Protein AF-A0A540KKM5-F1 (afdb_monomer_lite)

Foldseek 3Di:
DVCVVCVPPAQEKEAQKDKAAQQCDPPDDQHWVVSCVQPDHPGIQAIFHDDDDMDTHPNLVVVCVVCVVVQDDTSDNRSSSRVVSPPVPHHYHRDPVRHDDPDDPDDDDDDDDFDDPVVPVVDPLVRLLVVLVVCCVVCVQWAWEFEFEGPPAPAAGAPDRTDTHGQADFQLVVQVVRCVRSVPDPPFAKFKDQVNDGDDRRDTPNVSQVVGPDPSRHGYMYMHSDDPVPPPPDPDDD

Structure (mmCIF, N/CA/C/O backbone):
data_AF-A0A540KKM5-F1
#
_entry.id   AF-A0A540KKM5-F1
#
loop_
_atom_site.group_PDB
_atom_site.id
_atom_site.type_symbol
_atom_site.label_atom_id
_atom_site.label_alt_id
_atom_site.label_comp_id
_atom_site.label_asym_id
_atom_site.label_entity_id
_atom_site.label_seq_id
_atom_site.pdbx_PDB_ins_code
_atom_site.Cartn_x
_atom_site.Cartn_y
_atom_site.Cartn_z
_atom_site.occupancy
_atom_site.B_iso_or_equiv
_atom_site.auth_seq_id
_atom_site.auth_comp_id
_atom_site.auth_asym_id
_atom_site.auth_atom_id
_atom_site.pdbx_PDB_model_num
ATOM 1 N N . MET A 1 1 ? 28.733 -19.693 -1.932 1.00 53.91 1 MET A N 1
ATOM 2 C CA . MET A 1 1 ? 29.259 -18.460 -1.305 1.00 53.91 1 MET A CA 1
ATOM 3 C C . MET A 1 1 ? 29.120 -17.310 -2.312 1.00 53.91 1 MET A C 1
ATOM 5 O O . MET A 1 1 ? 29.572 -17.461 -3.438 1.00 53.91 1 MET A O 1
ATOM 9 N N . ILE A 1 2 ? 28.412 -16.225 -1.965 1.00 60.62 2 ILE A N 1
ATOM 10 C CA . ILE A 1 2 ? 28.001 -15.124 -2.881 1.00 60.62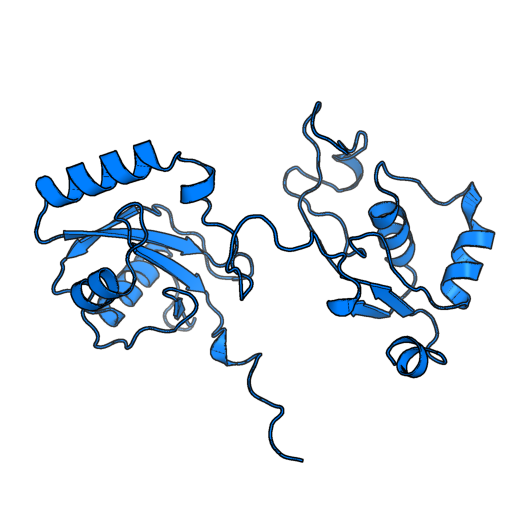 2 ILE A CA 1
ATOM 11 C C . ILE A 1 2 ? 29.195 -14.482 -3.577 1.00 60.62 2 ILE A C 1
ATOM 13 O O . ILE A 1 2 ? 29.212 -14.330 -4.796 1.00 60.62 2 ILE A O 1
ATOM 17 N N . LEU A 1 3 ? 30.229 -14.191 -2.788 1.00 60.44 3 LEU A N 1
ATOM 18 C CA . LEU A 1 3 ? 31.468 -13.595 -3.268 1.00 60.44 3 LEU A CA 1
ATOM 19 C C . LEU A 1 3 ? 32.134 -14.460 -4.344 1.00 60.44 3 LEU A C 1
ATOM 21 O O . LEU A 1 3 ? 32.721 -13.920 -5.269 1.00 60.44 3 LEU A O 1
ATOM 25 N N . SER A 1 4 ? 31.986 -15.788 -4.288 1.00 63.91 4 SER A N 1
ATOM 26 C CA . SER A 1 4 ? 32.534 -16.707 -5.293 1.00 63.91 4 SER A CA 1
ATOM 27 C C . SER A 1 4 ? 31.791 -16.649 -6.630 1.00 63.91 4 SER A C 1
ATOM 29 O O . SER A 1 4 ? 32.413 -16.870 -7.662 1.00 63.91 4 SER A O 1
ATOM 31 N N . ARG A 1 5 ? 30.485 -16.335 -6.631 1.00 71.56 5 ARG A N 1
ATOM 32 C CA . ARG A 1 5 ? 29.659 -16.264 -7.854 1.00 71.56 5 ARG A CA 1
ATOM 33 C C . ARG A 1 5 ? 29.869 -14.972 -8.641 1.00 71.56 5 ARG A C 1
ATOM 35 O O . ARG A 1 5 ? 29.793 -14.987 -9.862 1.00 71.56 5 ARG A O 1
ATOM 42 N N 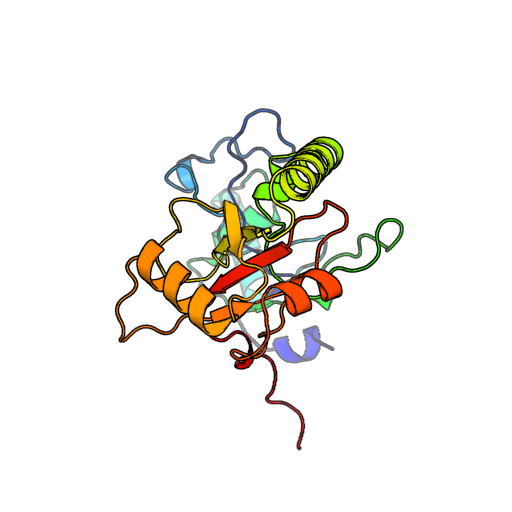. HIS A 1 6 ? 30.161 -13.872 -7.950 1.00 75.88 6 HIS A N 1
ATOM 43 C CA . HIS A 1 6 ? 30.333 -12.551 -8.567 1.00 75.88 6 HIS A CA 1
ATOM 44 C C . HIS A 1 6 ? 31.802 -12.104 -8.635 1.00 75.88 6 HIS A C 1
ATOM 46 O O . HIS A 1 6 ? 32.085 -11.001 -9.088 1.00 75.88 6 HIS A O 1
ATOM 52 N N . ARG A 1 7 ? 32.750 -12.962 -8.229 1.00 72.56 7 ARG A N 1
ATOM 53 C CA . ARG A 1 7 ? 34.184 -12.635 -8.124 1.00 72.56 7 ARG A CA 1
ATOM 54 C C . ARG A 1 7 ? 34.805 -12.113 -9.419 1.00 72.56 7 ARG A C 1
ATOM 56 O O . ARG A 1 7 ? 35.698 -11.276 -9.364 1.00 72.56 7 ARG A O 1
ATOM 63 N N . LEU A 1 8 ? 34.380 -12.666 -10.554 1.00 77.12 8 LEU A N 1
ATOM 64 C CA . LEU A 1 8 ? 34.933 -12.364 -11.879 1.00 77.12 8 LEU A CA 1
ATOM 65 C C . LEU A 1 8 ? 34.093 -11.353 -12.660 1.00 77.12 8 LEU A C 1
ATOM 67 O O . LEU A 1 8 ? 34.462 -10.990 -13.773 1.00 77.12 8 LEU A O 1
ATOM 71 N N . LYS A 1 9 ? 32.960 -10.914 -12.105 1.00 81.19 9 LYS A N 1
ATOM 72 C CA . LYS A 1 9 ? 32.108 -9.945 -12.776 1.00 81.19 9 LYS A CA 1
ATOM 73 C C . LYS A 1 9 ? 32.669 -8.532 -12.556 1.00 81.19 9 LYS A C 1
ATOM 75 O O . LYS A 1 9 ? 32.861 -8.137 -11.399 1.00 81.19 9 LYS A O 1
ATOM 80 N N . PRO A 1 10 ? 32.928 -7.766 -13.627 1.00 81.69 10 PRO A N 1
ATOM 81 C CA . PRO A 1 10 ? 33.273 -6.360 -13.494 1.00 81.69 10 PRO A CA 1
ATOM 82 C C . PRO A 1 10 ? 32.044 -5.573 -13.023 1.00 81.69 10 PRO A C 1
ATOM 84 O O . PRO A 1 10 ? 30.909 -5.965 -13.286 1.00 81.69 10 PRO A O 1
ATOM 87 N N . ARG A 1 11 ? 32.271 -4.455 -12.330 1.00 89.31 11 ARG A N 1
ATOM 88 C CA . ARG A 1 11 ? 31.233 -3.467 -11.972 1.00 89.31 11 ARG A CA 1
ATOM 89 C C . ARG A 1 11 ? 30.013 -4.029 -11.239 1.00 89.31 11 ARG A C 1
ATOM 91 O O . ARG A 1 11 ? 28.879 -3.674 -11.534 1.00 89.31 11 ARG A O 1
ATOM 98 N N . VAL A 1 12 ? 30.247 -4.868 -10.236 1.00 92.19 12 VAL A N 1
ATOM 99 C CA . VAL A 1 12 ? 29.180 -5.377 -9.363 1.00 92.19 12 VAL A CA 1
ATOM 100 C C . VAL A 1 12 ? 29.153 -4.623 -8.042 1.00 92.19 12 VAL A C 1
ATOM 102 O O . VAL A 1 12 ? 30.195 -4.450 -7.409 1.00 92.19 12 VAL A O 1
ATOM 105 N N . TYR A 1 13 ? 27.959 -4.239 -7.605 1.00 92.69 13 TYR A N 1
ATOM 106 C CA . TYR A 1 13 ? 27.662 -3.727 -6.273 1.00 92.69 13 TYR A CA 1
ATOM 107 C C . TYR A 1 13 ? 26.651 -4.663 -5.605 1.00 92.69 13 TYR A C 1
ATOM 109 O O . TYR A 1 13 ? 25.557 -4.870 -6.117 1.00 92.69 13 TYR A O 1
ATOM 117 N N . ILE A 1 14 ? 27.035 -5.271 -4.486 1.00 90.25 14 ILE A N 1
ATOM 118 C CA . ILE A 1 14 ? 26.285 -6.307 -3.770 1.00 90.25 14 ILE A CA 1
ATOM 119 C C . ILE A 1 14 ? 25.988 -5.810 -2.362 1.00 90.25 14 ILE A C 1
ATOM 121 O O . ILE A 1 14 ? 26.868 -5.300 -1.674 1.00 90.25 14 ILE A O 1
ATOM 125 N N . GLY A 1 15 ? 24.765 -5.998 -1.901 1.00 89.00 15 GLY A N 1
ATOM 126 C CA . GLY A 1 15 ? 24.317 -5.536 -0.595 1.00 89.00 15 GLY A CA 1
ATOM 127 C C . GLY A 1 15 ? 22.831 -5.800 -0.431 1.00 89.00 15 GLY A C 1
ATOM 128 O O . GLY A 1 15 ? 22.177 -6.267 -1.357 1.00 89.00 15 GLY A O 1
ATOM 129 N N . CYS A 1 16 ? 22.281 -5.481 0.733 1.00 87.19 16 CYS A N 1
ATOM 130 C CA . CYS A 1 16 ? 20.833 -5.455 0.919 1.00 87.19 16 CYS A CA 1
ATOM 131 C C . CYS A 1 16 ? 20.299 -4.201 0.208 1.00 87.19 16 CYS A C 1
ATOM 133 O O . CYS A 1 16 ? 20.422 -3.104 0.734 1.00 87.19 16 CYS A O 1
ATOM 135 N N . MET A 1 17 ? 19.813 -4.294 -1.026 1.00 87.62 17 MET A N 1
ATOM 136 C CA . MET A 1 17 ? 19.542 -3.100 -1.835 1.00 87.62 17 MET A CA 1
ATOM 137 C C . MET A 1 17 ? 18.202 -2.463 -1.453 1.00 87.62 17 MET A C 1
ATOM 139 O O . MET A 1 17 ? 17.163 -3.119 -1.488 1.00 87.62 17 MET A O 1
ATOM 143 N N . LYS A 1 18 ? 18.186 -1.155 -1.177 1.00 83.88 18 LYS A N 1
ATOM 144 C CA . LYS A 1 18 ? 16.965 -0.379 -0.906 1.00 83.88 18 LYS A CA 1
ATOM 145 C C . LYS A 1 18 ? 16.884 0.895 -1.747 1.00 83.88 18 LYS A C 1
ATOM 147 O O . LYS A 1 18 ? 17.873 1.393 -2.273 1.00 83.88 18 LYS A O 1
ATOM 152 N N . SER A 1 19 ? 15.675 1.441 -1.826 1.00 81.88 19 SER A N 1
ATOM 153 C CA . SER A 1 19 ? 15.387 2.819 -2.231 1.00 81.88 19 SER A CA 1
ATOM 154 C C . SER A 1 19 ? 14.232 3.309 -1.357 1.00 81.88 19 SER A C 1
ATOM 156 O O . SER A 1 19 ? 13.250 2.590 -1.159 1.00 81.88 19 SER A O 1
ATOM 158 N N . GLY A 1 20 ? 14.377 4.492 -0.766 1.00 79.38 20 GLY A N 1
ATOM 159 C CA . GLY A 1 20 ? 13.455 5.024 0.239 1.00 79.38 20 GLY A CA 1
ATOM 160 C C . GLY A 1 20 ? 13.390 6.549 0.195 1.00 79.38 20 GLY A C 1
ATOM 161 O O . GLY A 1 20 ? 14.200 7.154 -0.504 1.00 79.38 20 GLY A O 1
ATOM 162 N N . PRO A 1 21 ? 12.424 7.172 0.889 1.00 78.31 21 PRO A N 1
ATOM 163 C CA . PRO A 1 21 ? 12.220 8.618 0.835 1.00 78.31 21 PRO A CA 1
ATOM 164 C C . PRO A 1 21 ? 13.457 9.382 1.317 1.00 78.31 21 PRO A C 1
ATOM 166 O O . PRO A 1 21 ? 14.095 8.977 2.291 1.00 78.31 21 PRO A O 1
ATOM 169 N N . VAL A 1 22 ? 13.766 10.500 0.656 1.00 82.94 22 VAL A N 1
ATOM 170 C CA . VAL A 1 22 ? 14.835 11.406 1.095 1.00 82.94 22 VAL A CA 1
ATOM 171 C C . VAL A 1 22 ? 14.432 12.080 2.406 1.00 82.94 22 VAL A C 1
ATOM 173 O O . VAL A 1 22 ? 13.325 12.607 2.547 1.00 82.94 22 VAL A O 1
ATOM 176 N N . LEU A 1 23 ? 15.333 12.074 3.388 1.00 83.06 23 LEU A N 1
ATOM 177 C CA . LEU A 1 23 ? 15.076 12.603 4.727 1.00 83.06 23 LEU A CA 1
ATOM 178 C C . LEU A 1 23 ? 15.218 14.137 4.769 1.00 83.06 23 LEU A C 1
ATOM 180 O O . LEU A 1 23 ? 16.172 14.671 5.324 1.00 83.06 23 LEU A O 1
ATOM 184 N N . ALA A 1 24 ? 14.246 14.852 4.196 1.00 80.69 24 ALA A N 1
ATOM 185 C CA . ALA A 1 24 ? 14.266 16.316 4.047 1.00 80.69 24 ALA A CA 1
ATOM 186 C C . ALA A 1 24 ? 13.846 17.112 5.305 1.00 80.69 24 ALA A C 1
ATOM 188 O O . ALA A 1 24 ? 13.983 18.334 5.359 1.00 80.69 24 ALA A O 1
ATOM 189 N N . ARG A 1 25 ? 13.287 16.455 6.332 1.00 79.00 25 ARG A N 1
ATOM 190 C CA . ARG A 1 25 ? 12.770 17.138 7.531 1.00 79.00 25 ARG A CA 1
ATOM 191 C C . ARG A 1 25 ? 13.894 17.438 8.523 1.00 79.00 25 ARG A C 1
ATOM 193 O O . ARG A 1 25 ? 14.481 16.515 9.082 1.00 79.00 25 ARG A O 1
ATOM 200 N N . LYS A 1 26 ? 14.145 18.716 8.820 1.00 76.44 26 LYS A N 1
ATOM 201 C CA . LYS A 1 26 ? 15.103 19.115 9.869 1.00 76.44 26 LYS A CA 1
ATOM 202 C C . LYS A 1 26 ? 14.759 18.452 11.212 1.00 76.44 26 LYS A C 1
ATOM 204 O O . LYS A 1 26 ? 13.600 18.447 11.623 1.00 76.44 26 LYS A O 1
ATOM 209 N N . GLY A 1 27 ? 15.775 17.908 11.885 1.00 74.50 27 GLY A N 1
ATOM 210 C CA . GLY A 1 27 ? 15.654 17.275 13.205 1.00 74.50 27 GLY A CA 1
ATOM 211 C C . GLY A 1 27 ? 15.482 15.751 13.202 1.00 74.50 27 GLY A C 1
ATOM 212 O O . GLY A 1 27 ? 15.483 15.155 14.276 1.00 74.50 27 GLY A O 1
ATOM 213 N N . VAL A 1 28 ? 15.371 15.099 12.038 1.00 74.25 28 VAL A N 1
ATOM 214 C CA . VAL A 1 28 ? 15.406 13.626 11.961 1.00 74.25 28 VAL A CA 1
ATOM 215 C C . VAL A 1 28 ? 16.845 13.113 11.883 1.00 74.25 28 VAL A C 1
ATOM 217 O O . VAL A 1 28 ? 17.729 13.776 11.335 1.00 74.25 28 VAL A O 1
ATOM 220 N N . LYS A 1 29 ? 17.087 11.913 12.423 1.00 70.81 29 LYS A N 1
ATOM 221 C CA . LYS A 1 29 ? 18.381 11.228 12.295 1.00 70.81 29 LYS A CA 1
ATOM 222 C C . LYS A 1 29 ? 18.690 11.027 10.807 1.00 70.81 29 LYS A C 1
ATOM 224 O O . LYS A 1 29 ? 17.821 10.555 10.081 1.00 70.81 29 LYS A O 1
ATOM 229 N N . TYR A 1 30 ? 19.905 11.378 10.384 1.00 74.00 30 TYR A N 1
ATOM 230 C CA . TYR A 1 30 ? 20.340 11.333 8.980 1.00 74.00 30 TYR A CA 1
ATOM 231 C C . TYR A 1 30 ? 19.575 12.271 8.030 1.00 74.00 30 TYR A C 1
ATOM 233 O O . TYR A 1 30 ? 19.458 11.985 6.839 1.00 74.00 30 TYR A O 1
ATOM 241 N N . HIS A 1 31 ? 19.057 13.389 8.553 1.00 80.69 31 HIS A N 1
ATOM 242 C CA . HIS A 1 31 ? 18.550 14.492 7.737 1.00 80.69 31 HIS A CA 1
ATOM 243 C C . HIS A 1 31 ? 19.567 14.885 6.658 1.00 80.69 31 HIS A C 1
ATOM 245 O O . HIS A 1 31 ? 20.726 15.141 6.980 1.00 80.69 31 HIS A O 1
ATOM 251 N N . GLU A 1 32 ? 19.107 14.971 5.412 1.00 84.88 32 GLU A N 1
ATOM 252 C CA . GLU A 1 32 ? 19.921 15.307 4.247 1.00 84.88 32 GLU A CA 1
ATOM 253 C C . GLU A 1 32 ? 19.823 16.817 3.963 1.00 84.88 32 GLU A C 1
ATOM 255 O O . GLU A 1 32 ? 18.789 17.271 3.464 1.00 84.88 32 GLU A O 1
ATOM 260 N N . PRO A 1 33 ? 20.849 17.630 4.290 1.00 84.25 33 PRO A N 1
ATOM 261 C CA . PRO A 1 33 ? 20.793 19.080 4.106 1.00 84.25 33 PRO A CA 1
ATOM 262 C C . PRO A 1 33 ? 20.639 19.489 2.641 1.00 84.25 33 PRO A C 1
ATOM 264 O O . PRO A 1 33 ? 20.053 20.533 2.352 1.00 84.25 33 PRO A O 1
ATOM 267 N N . GLU A 1 34 ? 21.132 18.660 1.721 1.00 83.81 34 GLU A N 1
ATOM 268 C CA . GLU A 1 34 ? 21.082 18.910 0.285 1.00 83.81 34 GLU A CA 1
ATOM 269 C C . GLU A 1 34 ? 19.976 18.100 -0.405 1.00 83.81 34 GLU A C 1
ATOM 271 O O . GLU A 1 34 ? 20.082 17.761 -1.582 1.00 83.81 34 GLU A O 1
ATOM 276 N N . PHE A 1 35 ? 18.876 17.821 0.311 1.00 81.75 35 PHE A N 1
ATOM 277 C CA . PHE A 1 35 ? 17.743 17.035 -0.199 1.00 81.75 35 PHE A CA 1
ATOM 278 C C . PHE A 1 35 ? 17.191 17.555 -1.538 1.00 81.75 35 PHE A C 1
ATOM 280 O O . PHE A 1 35 ? 16.690 16.775 -2.344 1.00 81.75 35 PHE A O 1
ATOM 287 N N . TRP A 1 36 ? 17.314 18.860 -1.793 1.00 79.81 36 TRP A N 1
ATOM 288 C CA . TRP A 1 36 ? 16.890 19.520 -3.028 1.00 79.81 36 TRP A CA 1
ATOM 289 C C . TRP A 1 36 ? 17.634 19.014 -4.277 1.00 79.81 36 TRP A C 1
ATOM 291 O O . TRP A 1 36 ? 17.084 19.073 -5.374 1.00 79.81 36 TRP A O 1
ATOM 301 N N . LYS A 1 37 ? 18.849 18.459 -4.138 1.00 80.75 37 LYS A N 1
ATOM 302 C CA . LYS A 1 37 ? 19.603 17.850 -5.252 1.00 80.75 37 LYS A CA 1
ATOM 303 C C . LYS A 1 37 ? 18.965 16.565 -5.770 1.00 80.75 37 LYS A C 1
ATOM 305 O O . LYS A 1 37 ? 19.210 16.171 -6.906 1.00 80.75 37 LYS A O 1
ATOM 310 N N . PHE A 1 38 ? 18.139 15.922 -4.950 1.00 77.44 38 PHE A N 1
ATOM 311 C CA . PHE A 1 38 ? 17.389 14.731 -5.335 1.00 77.44 38 PHE A CA 1
ATOM 312 C C . PHE A 1 38 ? 16.079 15.079 -6.059 1.00 77.44 38 PHE A C 1
ATOM 314 O O . PHE A 1 38 ? 15.356 14.168 -6.453 1.00 77.44 38 PHE A O 1
ATOM 321 N N . GLY A 1 39 ? 15.768 16.368 -6.250 1.00 72.56 39 GLY A N 1
ATOM 322 C CA . GLY A 1 39 ? 14.593 16.877 -6.959 1.00 72.56 39 GLY A CA 1
ATOM 323 C C . GLY A 1 39 ? 13.466 17.346 -6.031 1.00 72.56 39 GLY A C 1
ATOM 324 O O . GLY A 1 39 ? 13.712 17.845 -4.934 1.00 72.56 39 GLY A O 1
ATOM 325 N N . GLU A 1 40 ? 12.223 17.230 -6.498 1.00 62.47 40 GLU A N 1
ATOM 326 C CA . GLU A 1 40 ? 11.031 17.707 -5.789 1.00 62.47 40 GLU A CA 1
ATOM 327 C C . GLU A 1 40 ? 10.677 16.876 -4.537 1.00 62.47 40 GLU A C 1
ATOM 329 O O . GLU A 1 40 ? 11.146 15.754 -4.314 1.00 62.47 40 GLU A O 1
ATOM 334 N N . ILE A 1 41 ? 9.822 17.448 -3.684 1.00 58.69 41 ILE A N 1
ATOM 335 C CA . ILE A 1 41 ? 9.361 16.827 -2.437 1.00 58.69 41 ILE A CA 1
ATOM 336 C C . ILE A 1 41 ? 8.610 15.524 -2.754 1.00 58.69 41 ILE A C 1
ATOM 338 O O . ILE A 1 41 ? 7.632 15.528 -3.493 1.00 58.69 41 ILE A O 1
ATOM 342 N N . GLY A 1 42 ? 9.045 14.415 -2.147 1.00 63.12 42 GLY A N 1
ATOM 343 C CA . GLY A 1 42 ? 8.497 13.071 -2.391 1.00 63.12 42 GLY A CA 1
ATOM 344 C C . GLY A 1 42 ? 9.461 12.129 -3.118 1.00 63.12 42 GLY A C 1
ATOM 345 O O . GLY A 1 42 ? 9.190 10.929 -3.211 1.00 63.12 42 GLY A O 1
ATOM 346 N N . ASN A 1 43 ? 10.609 12.641 -3.565 1.00 70.81 43 ASN A N 1
ATOM 347 C CA . ASN A 1 43 ? 11.634 11.828 -4.201 1.00 70.81 43 ASN A CA 1
ATOM 348 C C . ASN A 1 43 ? 12.302 10.835 -3.243 1.00 70.81 43 ASN A C 1
ATOM 350 O O . ASN A 1 43 ? 12.322 10.981 -2.014 1.00 70.81 43 ASN A O 1
ATOM 354 N N . LYS A 1 44 ? 12.832 9.773 -3.849 1.00 79.38 44 LYS A N 1
ATOM 355 C CA . LYS A 1 44 ? 13.501 8.670 -3.166 1.00 79.38 44 LYS A CA 1
ATOM 356 C C . LYS A 1 44 ? 14.992 8.712 -3.464 1.00 79.38 44 LYS A C 1
ATOM 358 O O . LYS A 1 44 ? 15.394 9.093 -4.559 1.00 79.38 44 LYS A O 1
ATOM 363 N N . TYR A 1 45 ? 15.799 8.262 -2.511 1.00 81.25 45 TYR A N 1
ATOM 364 C CA . TYR A 1 45 ? 17.198 7.954 -2.763 1.00 81.25 45 TYR A CA 1
ATOM 365 C C . TYR A 1 45 ? 17.315 6.974 -3.933 1.00 81.25 45 TYR A C 1
ATOM 367 O O . TYR A 1 45 ? 16.535 6.017 -4.039 1.00 81.25 45 TYR A O 1
ATOM 375 N N . PHE A 1 46 ? 18.334 7.177 -4.764 1.00 84.62 46 PHE A N 1
ATOM 376 C CA . PHE A 1 46 ? 18.768 6.175 -5.729 1.00 84.62 46 PHE A CA 1
ATOM 377 C C . PHE A 1 46 ? 19.080 4.858 -5.023 1.00 84.62 46 PHE A C 1
ATOM 379 O O . PHE A 1 46 ? 19.332 4.829 -3.817 1.00 84.62 46 PHE A O 1
ATOM 386 N N . ARG A 1 47 ? 19.018 3.751 -5.758 1.00 83.88 47 ARG A N 1
ATOM 387 C CA . ARG A 1 47 ? 19.192 2.426 -5.168 1.00 83.88 47 ARG A CA 1
ATOM 388 C C . ARG A 1 47 ? 20.604 2.285 -4.577 1.00 83.88 47 ARG A C 1
ATOM 390 O O . ARG A 1 47 ? 21.589 2.591 -5.241 1.00 83.88 47 ARG A O 1
ATOM 397 N N . HIS A 1 48 ? 20.673 1.868 -3.316 1.00 88.56 48 HIS A N 1
ATOM 398 C CA . HIS A 1 48 ? 21.909 1.721 -2.543 1.00 88.56 48 HIS A CA 1
ATOM 399 C C . HIS A 1 48 ? 21.798 0.557 -1.552 1.00 88.56 48 HIS A C 1
ATOM 401 O O . HIS A 1 48 ? 20.693 0.128 -1.212 1.00 88.56 48 HIS A O 1
ATOM 407 N N . ALA A 1 49 ? 22.930 0.037 -1.082 1.00 88.81 49 ALA A N 1
ATOM 408 C CA . ALA A 1 49 ? 22.958 -1.022 -0.078 1.00 88.81 49 ALA A CA 1
ATOM 409 C C . ALA A 1 49 ? 22.579 -0.481 1.310 1.00 88.81 49 ALA A C 1
ATOM 411 O O . ALA A 1 49 ? 23.009 0.589 1.698 1.00 88.81 49 ALA A O 1
ATOM 412 N N . THR A 1 50 ? 21.800 -1.228 2.085 1.00 79.31 50 THR A N 1
ATOM 413 C CA . THR A 1 50 ? 21.434 -0.905 3.463 1.00 79.31 50 THR A CA 1
ATOM 414 C C . THR A 1 50 ? 22.098 -1.853 4.443 1.00 79.31 50 THR A C 1
ATOM 416 O O . THR A 1 50 ? 22.135 -3.060 4.226 1.00 79.31 50 THR A O 1
ATOM 419 N N . GLY A 1 51 ? 22.555 -1.321 5.571 1.00 70.12 51 GLY A N 1
ATOM 420 C CA . GLY A 1 51 ? 23.188 -2.104 6.630 1.00 70.12 51 GLY A CA 1
ATOM 421 C C . GLY A 1 51 ? 24.687 -1.849 6.723 1.00 70.12 51 GLY A C 1
ATOM 422 O O . GLY A 1 51 ? 25.198 -0.895 6.151 1.00 70.12 51 GLY A O 1
ATOM 423 N N . GLN A 1 52 ? 25.379 -2.686 7.495 1.00 70.62 52 GLN A N 1
ATOM 424 C CA . GLN A 1 52 ? 26.809 -2.512 7.777 1.00 70.62 52 GLN A CA 1
ATOM 425 C C . GLN A 1 52 ? 27.714 -3.176 6.734 1.00 70.62 52 GLN A C 1
ATOM 427 O O . GLN A 1 52 ? 28.928 -3.007 6.798 1.00 70.62 52 GLN A O 1
ATOM 432 N N . LEU A 1 53 ? 27.153 -3.964 5.810 1.00 82.38 53 LEU A N 1
ATOM 433 C CA . LEU A 1 53 ? 27.938 -4.776 4.891 1.00 82.38 53 LEU A CA 1
ATOM 434 C C . LEU A 1 53 ? 27.427 -4.658 3.456 1.00 82.38 53 LEU A C 1
ATOM 436 O O . LEU A 1 53 ? 26.285 -4.990 3.140 1.00 82.38 53 LEU A O 1
ATOM 440 N N . TYR A 1 54 ? 28.326 -4.246 2.575 1.00 89.75 54 TYR A N 1
ATOM 441 C CA . TYR A 1 54 ? 28.183 -4.333 1.132 1.00 89.75 54 TYR A CA 1
ATOM 442 C C . TYR A 1 54 ? 29.512 -4.810 0.540 1.00 89.75 54 TYR A C 1
ATOM 444 O O . TYR A 1 54 ? 30.565 -4.731 1.174 1.00 89.75 54 TYR A O 1
ATOM 452 N N . ALA A 1 55 ? 29.470 -5.326 -0.680 1.00 89.94 55 ALA A N 1
ATOM 453 C CA . ALA A 1 55 ? 30.648 -5.680 -1.450 1.00 89.94 55 ALA A CA 1
ATOM 454 C C . ALA A 1 55 ? 30.597 -4.967 -2.796 1.00 89.94 55 ALA A C 1
ATOM 456 O O . ALA A 1 55 ? 29.551 -4.880 -3.432 1.00 89.94 55 ALA A O 1
ATOM 457 N N . ILE A 1 56 ? 31.740 -4.473 -3.245 1.00 92.06 56 ILE A N 1
ATOM 458 C CA . ILE A 1 56 ? 31.897 -3.872 -4.565 1.00 92.06 56 ILE A CA 1
ATOM 459 C C . ILE A 1 56 ? 33.014 -4.594 -5.304 1.00 92.06 56 ILE A C 1
ATOM 461 O O . ILE A 1 56 ? 33.985 -5.057 -4.703 1.00 92.06 56 ILE A O 1
ATOM 465 N N . SER A 1 57 ? 32.868 -4.718 -6.617 1.00 92.69 57 SER A N 1
ATOM 466 C CA . SER A 1 57 ? 33.923 -5.246 -7.479 1.00 92.69 57 SER A CA 1
ATOM 467 C C . SER A 1 57 ? 35.177 -4.368 -7.417 1.00 92.69 57 SER A C 1
ATOM 469 O O . SER A 1 57 ? 35.106 -3.169 -7.131 1.00 92.69 57 SER A O 1
ATOM 471 N N . LYS A 1 58 ? 36.331 -4.969 -7.725 1.00 90.69 58 LYS A N 1
ATOM 472 C CA . LYS A 1 58 ? 37.631 -4.285 -7.717 1.00 90.69 58 LYS A CA 1
ATOM 473 C C . LYS A 1 58 ? 37.607 -3.000 -8.549 1.00 90.69 58 LYS A C 1
ATOM 475 O O . LYS A 1 58 ? 38.080 -1.977 -8.075 1.00 90.69 58 LYS A O 1
ATOM 480 N N . ASP A 1 59 ? 37.002 -3.041 -9.732 1.00 90.94 59 ASP A N 1
ATOM 481 C CA . ASP A 1 59 ? 36.951 -1.897 -10.645 1.00 90.94 59 ASP A CA 1
ATOM 482 C C . ASP A 1 59 ? 36.200 -0.704 -10.041 1.00 90.94 59 ASP A C 1
ATOM 484 O O . ASP A 1 59 ? 36.628 0.438 -10.195 1.00 90.94 59 ASP A O 1
ATOM 488 N N . LEU A 1 60 ? 35.118 -0.957 -9.294 1.00 93.56 60 LEU A N 1
ATOM 489 C CA . LEU A 1 60 ? 34.379 0.099 -8.593 1.00 93.56 60 LEU A CA 1
ATOM 490 C C . LEU A 1 60 ? 35.161 0.645 -7.403 1.00 93.56 60 LEU A C 1
ATOM 492 O O . LEU A 1 60 ? 35.180 1.855 -7.195 1.00 93.56 60 LEU A O 1
ATOM 496 N N . ALA A 1 61 ? 35.842 -0.221 -6.651 1.00 92.94 61 ALA A N 1
ATOM 497 C CA . ALA A 1 61 ? 36.712 0.219 -5.564 1.00 92.94 61 ALA A CA 1
ATOM 498 C C . ALA A 1 61 ? 37.859 1.100 -6.091 1.00 92.94 61 ALA A C 1
ATOM 500 O O . ALA A 1 61 ? 38.155 2.149 -5.521 1.00 92.94 61 ALA A O 1
ATOM 501 N N . THR A 1 62 ? 38.462 0.718 -7.219 1.00 93.06 62 THR A N 1
ATOM 502 C CA . THR A 1 62 ? 39.480 1.516 -7.909 1.00 93.06 62 THR A CA 1
ATOM 503 C C . THR A 1 62 ? 38.907 2.839 -8.411 1.00 93.06 62 THR A C 1
ATOM 505 O O . THR A 1 62 ? 39.524 3.877 -8.187 1.00 93.06 62 THR A O 1
ATOM 508 N N . TYR A 1 63 ? 37.715 2.837 -9.015 1.00 93.62 63 TYR A N 1
ATOM 509 C CA . TYR A 1 63 ? 37.039 4.064 -9.440 1.00 93.62 63 TYR A CA 1
ATOM 510 C C . TYR A 1 63 ? 36.839 5.039 -8.274 1.00 93.62 63 TYR A C 1
ATOM 512 O O . TYR A 1 63 ? 37.193 6.211 -8.397 1.00 93.62 63 TYR A O 1
ATOM 520 N N . ILE A 1 64 ? 36.333 4.560 -7.133 1.00 92.94 64 ILE A N 1
ATOM 521 C CA . ILE A 1 64 ? 36.140 5.391 -5.938 1.00 92.94 64 ILE A CA 1
ATOM 522 C C . ILE A 1 64 ? 37.475 5.955 -5.457 1.00 92.94 64 ILE A C 1
ATOM 524 O O . ILE A 1 64 ? 37.582 7.154 -5.223 1.00 92.94 64 ILE A O 1
ATOM 528 N N . SER A 1 65 ? 38.504 5.111 -5.352 1.00 93.88 65 SER A N 1
ATOM 529 C CA . SER A 1 65 ? 39.827 5.525 -4.876 1.00 93.88 65 SER A CA 1
ATOM 530 C C . SER A 1 65 ? 40.474 6.593 -5.762 1.00 93.88 65 SER A C 1
ATOM 532 O O . SER A 1 65 ? 41.146 7.477 -5.235 1.00 93.88 65 SER A O 1
ATOM 534 N N . ILE A 1 66 ? 40.300 6.504 -7.085 1.00 94.56 66 ILE A N 1
ATOM 535 C CA . ILE A 1 66 ? 40.862 7.462 -8.048 1.00 94.56 66 ILE A CA 1
ATOM 536 C C . ILE A 1 66 ? 40.107 8.793 -8.000 1.00 94.56 66 ILE A C 1
ATOM 538 O O . ILE A 1 66 ? 40.723 9.847 -8.103 1.00 94.56 66 ILE A O 1
ATOM 542 N N . ASN A 1 67 ? 38.782 8.754 -7.847 1.00 93.19 67 ASN A N 1
ATOM 543 C CA . ASN A 1 67 ? 37.928 9.934 -8.000 1.00 93.19 67 ASN A CA 1
ATOM 544 C C . ASN A 1 67 ? 37.486 10.551 -6.663 1.00 93.19 67 ASN A C 1
ATOM 546 O O . ASN A 1 67 ? 36.683 11.480 -6.662 1.00 93.19 67 ASN A O 1
ATOM 550 N N . GLN A 1 68 ? 37.991 10.069 -5.524 1.00 91.12 68 GLN A N 1
ATOM 551 C CA . GLN A 1 68 ? 37.496 10.432 -4.188 1.00 91.12 68 GLN A CA 1
ATOM 552 C C . GLN A 1 68 ? 37.392 11.945 -3.919 1.00 91.12 68 GLN A C 1
ATOM 554 O O . GLN A 1 68 ? 36.515 12.358 -3.163 1.00 91.12 68 GLN A O 1
ATOM 559 N N . ASP A 1 69 ? 38.246 12.759 -4.547 1.00 91.38 69 ASP A N 1
ATOM 560 C CA . ASP A 1 69 ? 38.296 14.213 -4.349 1.00 91.38 69 ASP A CA 1
ATOM 561 C C . ASP A 1 69 ? 37.177 14.969 -5.084 1.00 91.38 69 ASP A C 1
ATOM 563 O O . ASP A 1 69 ? 36.772 16.047 -4.654 1.00 91.38 69 ASP A O 1
ATOM 567 N N . VAL A 1 70 ? 36.653 14.408 -6.180 1.00 89.81 70 VAL A N 1
ATOM 568 C CA . VAL A 1 70 ? 35.555 15.002 -6.971 1.00 89.81 70 VAL A CA 1
ATOM 569 C C . VAL A 1 70 ? 34.199 14.369 -6.663 1.00 89.81 70 VAL A C 1
ATOM 571 O O . VAL A 1 70 ? 33.153 14.872 -7.075 1.00 89.81 70 VAL A O 1
ATOM 574 N N . LEU A 1 71 ? 34.209 13.248 -5.946 1.00 88.12 71 LEU A N 1
ATOM 575 C CA . LEU A 1 71 ? 33.022 12.486 -5.613 1.00 88.12 71 LEU A CA 1
ATOM 576 C C . LEU A 1 71 ? 32.266 13.130 -4.441 1.00 88.12 71 LEU A C 1
ATOM 578 O O . LEU A 1 71 ? 32.763 13.269 -3.323 1.00 88.12 71 LEU A O 1
ATOM 582 N N . HIS A 1 72 ? 31.023 13.522 -4.709 1.00 85.56 72 HIS A N 1
ATOM 583 C CA . HIS A 1 72 ? 30.181 14.212 -3.738 1.00 85.56 72 HIS A CA 1
ATOM 584 C C . HIS A 1 72 ? 29.744 13.296 -2.585 1.00 85.56 72 HIS A C 1
ATOM 586 O O . HIS A 1 72 ? 29.296 12.178 -2.823 1.00 85.56 72 HIS A O 1
ATOM 592 N N . LYS A 1 73 ? 29.823 13.778 -1.342 1.00 87.25 73 LYS A N 1
ATOM 593 C CA . LYS A 1 73 ? 29.464 13.015 -0.139 1.00 87.25 73 LYS A CA 1
ATOM 594 C C . LYS A 1 73 ? 28.135 13.513 0.422 1.00 87.25 73 LYS A C 1
ATOM 596 O O . LYS A 1 73 ? 28.019 14.686 0.762 1.00 87.25 73 LYS A O 1
ATOM 601 N N . TYR A 1 74 ? 27.173 12.609 0.543 1.00 84.44 74 TYR A N 1
ATOM 602 C CA . TYR A 1 74 ? 25.891 12.834 1.208 1.00 84.44 74 TYR A CA 1
ATOM 603 C C . TYR A 1 74 ? 25.979 12.533 2.706 1.00 84.44 74 TYR A C 1
ATOM 605 O O . TYR A 1 74 ? 26.965 11.966 3.185 1.00 84.44 74 TYR A O 1
ATOM 613 N N . ALA A 1 75 ? 24.922 12.865 3.453 1.00 82.25 75 ALA A N 1
ATOM 614 C CA . ALA A 1 75 ? 24.857 12.606 4.893 1.00 82.25 75 ALA A CA 1
ATOM 615 C C . ALA A 1 75 ? 24.947 11.107 5.237 1.00 82.25 75 ALA A C 1
ATOM 617 O O . ALA A 1 75 ? 25.347 10.750 6.345 1.00 82.25 75 ALA A O 1
ATOM 618 N N . ASN A 1 76 ? 24.582 10.238 4.288 1.00 83.06 76 ASN A N 1
ATOM 619 C CA . ASN A 1 76 ? 24.697 8.792 4.415 1.00 83.06 76 ASN A CA 1
ATOM 620 C C . ASN A 1 76 ? 25.736 8.242 3.418 1.00 83.06 76 ASN A C 1
ATOM 622 O O . ASN A 1 76 ? 25.744 8.593 2.232 1.00 83.06 76 ASN A O 1
ATOM 626 N N . GLU A 1 77 ? 26.630 7.383 3.907 1.00 86.62 77 GLU A N 1
ATOM 627 C CA . GLU A 1 77 ? 27.732 6.806 3.125 1.00 86.62 77 GLU A CA 1
ATOM 628 C C . GLU A 1 77 ? 27.230 5.824 2.058 1.00 86.62 77 GLU A C 1
ATOM 630 O O . GLU A 1 77 ? 27.649 5.907 0.902 1.00 86.62 77 GLU A O 1
ATOM 635 N N . ASP A 1 78 ? 26.248 4.994 2.402 1.00 85.69 78 ASP A N 1
ATOM 636 C CA . ASP A 1 78 ? 25.555 4.105 1.471 1.00 85.69 78 ASP A CA 1
ATOM 637 C C . ASP A 1 78 ? 24.898 4.870 0.309 1.00 85.69 78 ASP A C 1
ATOM 639 O O . ASP A 1 78 ? 25.036 4.490 -0.856 1.00 85.69 78 ASP A O 1
ATOM 643 N N . VAL A 1 79 ? 24.243 5.993 0.607 1.00 86.69 79 VAL A N 1
ATOM 644 C CA . VAL A 1 79 ? 23.655 6.890 -0.399 1.00 86.69 79 VAL A CA 1
ATOM 645 C C . VAL A 1 79 ? 24.732 7.510 -1.292 1.00 86.69 79 VAL A C 1
ATOM 647 O O . VAL A 1 79 ? 24.521 7.634 -2.501 1.00 86.69 79 VAL A O 1
ATOM 650 N N . SER A 1 80 ? 25.885 7.877 -0.726 1.00 88.75 80 SER A N 1
ATOM 651 C CA . SER A 1 80 ? 27.029 8.409 -1.484 1.00 88.75 80 SER A CA 1
ATOM 652 C C . SER A 1 80 ? 27.543 7.389 -2.493 1.00 88.75 80 SER A C 1
ATOM 654 O O . SER A 1 80 ? 27.593 7.678 -3.687 1.00 88.75 80 SER A O 1
ATOM 656 N N . LEU A 1 81 ? 27.803 6.166 -2.036 1.00 90.06 81 LEU A N 1
ATOM 657 C CA . LEU A 1 81 ? 28.231 5.054 -2.884 1.00 90.06 81 LEU A CA 1
ATOM 658 C C . LEU A 1 81 ? 27.233 4.734 -3.993 1.00 90.06 81 LEU A C 1
ATOM 660 O O . LEU A 1 81 ? 27.611 4.678 -5.162 1.00 90.06 81 LEU A O 1
ATOM 664 N N . GLY A 1 82 ? 25.954 4.566 -3.644 1.00 88.62 82 GLY A N 1
ATOM 665 C CA . GLY A 1 82 ? 24.909 4.288 -4.627 1.00 88.62 82 GLY A CA 1
ATOM 666 C C . GLY A 1 82 ? 24.802 5.389 -5.681 1.00 88.62 82 GLY A C 1
ATOM 667 O O . GLY A 1 82 ? 24.660 5.094 -6.865 1.00 88.62 82 GLY A O 1
ATOM 668 N N . SER A 1 83 ? 24.951 6.652 -5.272 1.00 88.88 83 SER A N 1
ATOM 669 C CA . SER A 1 83 ? 24.898 7.796 -6.186 1.00 88.88 83 SER A CA 1
ATOM 670 C C . SER A 1 83 ? 26.073 7.830 -7.161 1.00 88.88 83 SER A C 1
ATOM 672 O O . SER A 1 83 ? 25.882 8.118 -8.342 1.00 88.88 83 SER A O 1
ATOM 674 N N . TRP A 1 84 ? 27.281 7.490 -6.707 1.00 91.06 84 TRP A N 1
ATOM 675 C CA . TRP A 1 84 ? 28.469 7.431 -7.569 1.00 91.06 84 TRP A CA 1
ATOM 676 C C . TRP A 1 84 ? 28.369 6.350 -8.645 1.00 91.06 84 TRP A C 1
ATOM 678 O O . TRP A 1 84 ? 28.972 6.475 -9.707 1.00 91.06 84 TRP A O 1
ATOM 688 N N . PHE A 1 85 ? 27.582 5.304 -8.400 1.00 91.94 85 PHE A N 1
ATOM 689 C CA . PHE A 1 85 ? 27.438 4.173 -9.310 1.00 91.94 85 PHE A CA 1
ATOM 690 C C . PHE A 1 85 ? 26.367 4.354 -10.393 1.00 91.94 85 PHE A C 1
ATOM 692 O O . PHE A 1 85 ? 26.361 3.583 -11.352 1.00 91.94 85 PHE A O 1
ATOM 699 N N . ILE A 1 86 ? 25.508 5.378 -10.304 1.00 86.56 86 ILE A N 1
ATOM 700 C CA . ILE A 1 86 ? 24.405 5.616 -11.259 1.00 86.56 86 ILE A CA 1
ATOM 701 C C . ILE A 1 86 ? 24.913 5.724 -12.702 1.00 86.56 86 ILE A C 1
ATOM 703 O O . ILE A 1 86 ? 24.304 5.175 -13.614 1.00 86.56 86 ILE A O 1
ATOM 707 N N . GLY A 1 87 ? 26.032 6.422 -12.909 1.00 84.81 87 GLY A N 1
ATOM 708 C CA . GLY A 1 87 ? 26.592 6.679 -14.239 1.00 84.81 87 GLY A CA 1
ATOM 709 C C . GLY A 1 87 ? 27.589 5.631 -14.738 1.00 84.81 87 GLY A C 1
ATOM 710 O O . GLY A 1 87 ? 28.207 5.848 -15.775 1.00 84.81 87 GLY A O 1
ATOM 711 N N . LEU A 1 88 ? 27.803 4.534 -14.002 1.00 87.50 88 LEU A N 1
ATOM 712 C CA . LEU A 1 88 ? 28.905 3.595 -14.263 1.00 87.50 88 LEU A CA 1
ATOM 713 C C . LEU A 1 88 ? 28.459 2.233 -14.803 1.00 87.50 88 LEU A C 1
ATOM 715 O O . LEU A 1 88 ? 29.308 1.357 -14.968 1.00 87.50 88 LEU A O 1
ATOM 719 N N . ASP A 1 89 ? 27.168 2.062 -15.101 1.00 87.94 89 ASP A N 1
ATOM 720 C CA . ASP A 1 89 ? 26.592 0.793 -15.572 1.00 87.94 89 ASP A CA 1
ATOM 721 C C . ASP A 1 89 ? 26.919 -0.371 -14.612 1.00 87.94 89 ASP A C 1
ATOM 723 O O . ASP A 1 89 ? 27.602 -1.338 -14.946 1.00 87.94 89 ASP A O 1
ATOM 727 N N . VAL A 1 90 ? 26.524 -0.195 -13.346 1.00 91.31 90 VAL A N 1
ATOM 728 C CA . VAL A 1 90 ? 26.818 -1.126 -12.246 1.00 91.31 90 VAL A CA 1
ATOM 729 C C . VAL A 1 90 ? 25.707 -2.157 -12.088 1.00 91.31 90 VAL A C 1
ATOM 731 O O . VAL A 1 90 ? 24.544 -1.802 -11.884 1.00 91.31 90 VAL A O 1
ATOM 734 N N . GLU A 1 91 ? 26.072 -3.441 -12.067 1.00 89.94 91 GLU A N 1
ATOM 735 C CA . GLU A 1 91 ? 25.159 -4.530 -11.711 1.00 89.94 91 GLU A CA 1
ATOM 736 C C . GLU A 1 91 ? 24.879 -4.483 -10.203 1.00 89.94 91 GLU A C 1
ATOM 738 O O . GLU A 1 91 ? 25.750 -4.768 -9.376 1.00 89.94 91 GLU A O 1
ATOM 743 N N . GLN A 1 92 ? 23.647 -4.126 -9.840 1.00 89.00 92 GLN A N 1
ATOM 744 C CA . GLN A 1 92 ? 23.206 -4.056 -8.449 1.00 89.00 92 GLN A CA 1
ATOM 745 C C . GLN A 1 92 ? 22.553 -5.368 -8.009 1.00 89.00 92 GLN A C 1
ATOM 747 O O . GLN A 1 92 ? 21.398 -5.650 -8.347 1.00 89.00 92 GLN A O 1
ATOM 752 N N . VAL A 1 93 ? 23.278 -6.143 -7.208 1.00 88.69 93 VAL A N 1
ATOM 753 C CA . VAL A 1 93 ? 22.845 -7.434 -6.668 1.00 88.69 93 VAL A CA 1
ATOM 754 C C . VAL A 1 93 ? 22.243 -7.225 -5.282 1.00 88.69 93 VAL A C 1
ATOM 756 O O . VAL A 1 93 ? 22.941 -6.854 -4.339 1.00 88.69 93 VAL A O 1
ATOM 759 N N . ASP A 1 94 ? 20.940 -7.479 -5.167 1.00 87.06 94 ASP A N 1
ATOM 760 C CA . ASP A 1 94 ? 20.241 -7.489 -3.881 1.00 87.06 94 ASP A CA 1
ATOM 761 C C . ASP A 1 94 ? 20.431 -8.838 -3.189 1.00 87.06 94 ASP A C 1
ATOM 763 O O . ASP A 1 94 ? 19.875 -9.849 -3.620 1.00 87.06 94 ASP A O 1
ATOM 767 N N . ASP A 1 95 ? 21.225 -8.857 -2.121 1.00 82.88 95 ASP A N 1
ATOM 768 C CA . ASP A 1 95 ? 21.416 -10.037 -1.290 1.00 82.88 95 ASP A CA 1
ATOM 769 C C . ASP A 1 95 ? 20.905 -9.793 0.126 1.00 82.88 95 ASP A C 1
ATOM 771 O O . ASP A 1 95 ? 21.559 -9.166 0.965 1.00 82.88 95 ASP A O 1
ATOM 775 N N . ARG A 1 96 ? 19.732 -10.361 0.413 1.00 79.50 96 ARG A N 1
ATOM 776 C CA . ARG A 1 96 ? 19.071 -10.212 1.712 1.00 79.50 96 ARG A CA 1
ATOM 777 C C . ARG A 1 96 ? 19.850 -10.815 2.881 1.00 79.50 96 ARG A C 1
ATOM 779 O O . ARG A 1 96 ? 19.589 -10.461 4.025 1.00 79.50 96 ARG A O 1
ATOM 786 N N . ARG A 1 97 ? 20.829 -11.688 2.626 1.00 79.06 97 ARG A N 1
ATOM 787 C CA . ARG A 1 97 ? 21.698 -12.238 3.682 1.00 79.06 97 ARG A CA 1
ATOM 788 C C . ARG A 1 97 ? 22.696 -11.208 4.210 1.00 79.06 97 ARG A C 1
ATOM 790 O O . ARG A 1 97 ? 23.259 -11.422 5.275 1.00 79.06 97 ARG A O 1
ATOM 797 N N . LEU A 1 98 ? 22.923 -10.117 3.472 1.00 78.25 98 LEU A N 1
ATOM 798 C CA . LEU A 1 98 ? 23.769 -8.994 3.889 1.00 78.25 98 LEU A CA 1
ATOM 799 C C . LEU A 1 98 ? 22.995 -7.934 4.688 1.00 78.25 98 LEU A C 1
ATOM 801 O O . LEU A 1 98 ? 23.597 -6.983 5.183 1.00 78.25 98 LEU A O 1
ATOM 805 N N . CYS A 1 99 ? 21.675 -8.076 4.843 1.00 79.88 99 CYS A N 1
ATOM 806 C CA . CYS A 1 99 ? 20.921 -7.214 5.744 1.00 79.88 99 CYS A CA 1
ATOM 807 C C . CYS A 1 99 ? 21.333 -7.551 7.191 1.00 79.88 99 CYS A C 1
ATOM 809 O O . CYS A 1 99 ? 21.199 -8.696 7.622 1.00 79.88 99 CYS A O 1
ATOM 811 N N . CYS A 1 100 ? 21.843 -6.577 7.954 1.00 60.19 100 CYS A N 1
ATOM 812 C CA . CYS A 1 100 ? 22.137 -6.795 9.372 1.00 60.19 100 CYS A CA 1
ATOM 813 C C . CYS A 1 100 ? 20.873 -7.221 10.121 1.00 60.19 100 CYS A C 1
ATOM 815 O O . CYS A 1 100 ? 19.847 -6.540 10.054 1.00 60.19 100 CYS A O 1
ATOM 817 N N . GLY A 1 101 ? 20.998 -8.294 10.904 1.00 49.47 101 GLY A N 1
ATOM 818 C CA . GLY A 1 101 ? 20.062 -8.590 11.971 1.00 49.47 101 GLY A CA 1
ATOM 819 C C . GLY A 1 101 ? 20.045 -7.425 12.952 1.00 49.47 101 GLY A C 1
ATOM 820 O O . GLY A 1 101 ? 20.942 -7.261 13.771 1.00 49.47 101 GLY A O 1
ATOM 821 N N . THR A 1 102 ? 18.971 -6.651 12.926 1.00 40.44 102 THR A N 1
ATOM 822 C CA . THR A 1 102 ? 18.287 -6.428 14.196 1.00 40.44 102 THR A CA 1
ATOM 823 C C . THR A 1 102 ? 17.975 -7.833 14.713 1.00 40.44 102 THR A C 1
ATOM 825 O O . THR A 1 102 ? 17.156 -8.539 14.128 1.00 40.44 102 THR A O 1
ATOM 828 N N . THR A 1 103 ? 18.750 -8.324 15.684 1.00 33.44 103 THR A N 1
ATOM 829 C CA . THR A 1 103 ? 18.464 -9.610 16.320 1.00 33.44 103 THR A CA 1
ATOM 830 C C . THR A 1 103 ? 17.043 -9.580 16.898 1.00 33.44 103 THR A C 1
ATOM 832 O O . THR A 1 103 ? 16.574 -8.527 17.339 1.00 33.44 103 THR A O 1
ATOM 835 N N . PRO A 1 104 ? 16.332 -10.716 16.864 1.00 35.75 104 PRO A N 1
ATOM 836 C CA . PRO A 1 104 ? 14.899 -10.795 17.105 1.00 35.75 104 PRO A CA 1
ATOM 837 C C . PRO A 1 104 ? 14.577 -10.870 18.603 1.00 35.75 104 PRO A C 1
ATOM 839 O O . PRO A 1 104 ? 14.194 -11.914 19.109 1.00 35.75 104 PRO A O 1
ATOM 842 N N . GLU A 1 105 ? 14.693 -9.747 19.301 1.00 33.16 105 GLU A N 1
ATOM 843 C CA . GLU A 1 105 ? 13.958 -9.456 20.540 1.00 33.16 105 GLU A CA 1
ATOM 844 C C . GLU A 1 105 ? 13.612 -7.962 20.468 1.00 33.16 105 GLU A C 1
ATOM 846 O O . GLU A 1 105 ? 14.363 -7.098 20.898 1.00 33.16 105 GLU A O 1
ATOM 851 N N . ILE A 1 106 ? 12.609 -7.552 19.701 1.00 38.56 106 ILE A N 1
ATOM 852 C CA . ILE A 1 106 ? 11.198 -7.562 20.075 1.00 38.56 106 ILE A CA 1
ATOM 853 C C . ILE A 1 106 ? 10.381 -7.509 18.773 1.00 38.56 106 ILE A C 1
ATOM 855 O O . ILE A 1 106 ? 10.689 -6.744 17.861 1.00 38.56 106 ILE A O 1
ATOM 859 N N . ASN A 1 107 ? 9.301 -8.290 18.773 1.00 29.38 107 ASN A N 1
ATOM 860 C CA . ASN A 1 107 ? 8.220 -8.414 17.791 1.00 29.38 107 ASN A CA 1
ATOM 861 C C . ASN A 1 107 ? 8.430 -9.427 16.658 1.00 29.38 107 ASN A C 1
ATOM 863 O O . ASN A 1 107 ? 9.043 -9.186 15.622 1.00 29.38 107 ASN A O 1
ATOM 867 N N . ARG A 1 108 ? 7.821 -10.591 16.913 1.00 36.97 108 ARG A N 1
ATOM 868 C CA . ARG A 1 108 ? 7.460 -11.631 15.955 1.00 36.97 108 ARG A CA 1
ATOM 869 C C . ARG A 1 108 ? 6.801 -11.042 14.699 1.00 36.97 108 ARG A C 1
ATOM 871 O O . ARG A 1 108 ? 6.064 -10.066 14.777 1.00 36.97 108 ARG A O 1
ATOM 878 N N . SER A 1 109 ? 7.034 -11.771 13.604 1.00 38.69 109 SER A N 1
ATOM 879 C CA . SER A 1 109 ? 6.291 -11.815 12.337 1.00 38.69 109 SER A CA 1
ATOM 880 C C . SER A 1 109 ? 6.244 -10.550 11.482 1.00 38.69 109 SER A C 1
ATOM 882 O O . SER A 1 109 ? 5.283 -9.807 11.583 1.00 38.69 109 SER A O 1
ATOM 884 N N . GLU A 1 110 ? 7.158 -10.417 10.515 1.00 32.38 110 GLU A N 1
ATOM 885 C CA . GLU A 1 110 ? 6.844 -9.788 9.217 1.00 32.38 110 GLU A CA 1
ATOM 886 C C . GLU A 1 110 ? 7.576 -10.540 8.089 1.00 32.38 110 GLU A C 1
ATOM 888 O O . GLU A 1 110 ? 8.665 -10.185 7.640 1.00 32.38 110 GLU A O 1
ATOM 893 N N . ASN A 1 111 ? 6.950 -11.636 7.651 1.00 33.25 111 ASN A N 1
ATOM 894 C CA . ASN A 1 111 ? 7.093 -12.146 6.293 1.00 33.25 111 ASN A CA 1
ATOM 895 C C . ASN A 1 111 ? 6.394 -11.172 5.330 1.00 33.25 111 ASN A C 1
ATOM 897 O O . ASN A 1 111 ? 5.296 -10.705 5.617 1.00 33.25 111 ASN A O 1
ATOM 901 N N . SER A 1 112 ? 6.987 -11.005 4.147 1.00 32.16 112 SER A N 1
ATOM 902 C CA . SER A 1 112 ? 6.429 -10.354 2.955 1.00 32.16 112 SER A CA 1
ATOM 903 C C . SER A 1 112 ? 6.357 -8.824 2.959 1.00 32.16 112 SER A C 1
ATOM 905 O O . SER A 1 112 ? 5.834 -8.163 3.848 1.00 32.16 112 SER A O 1
ATOM 907 N N . ALA A 1 113 ? 6.874 -8.257 1.876 1.00 36.34 113 ALA A N 1
ATOM 908 C CA . ALA A 1 113 ? 6.768 -6.851 1.565 1.00 36.34 113 ALA A CA 1
ATOM 909 C C . ALA A 1 113 ? 5.316 -6.485 1.211 1.00 36.34 113 ALA A C 1
ATOM 911 O O . ALA A 1 113 ? 4.897 -6.656 0.072 1.00 36.34 113 ALA A O 1
ATOM 912 N N . MET A 1 114 ? 4.606 -5.862 2.149 1.00 38.06 114 MET A N 1
ATOM 913 C CA . MET A 1 114 ? 3.703 -4.750 1.858 1.00 38.06 114 MET A CA 1
ATOM 914 C C . MET A 1 114 ? 3.888 -3.678 2.927 1.00 38.06 114 MET A C 1
ATOM 916 O O . MET A 1 114 ? 4.156 -3.967 4.088 1.00 38.06 114 MET A O 1
ATOM 920 N N . ALA A 1 115 ? 3.852 -2.421 2.488 1.00 45.09 115 ALA A N 1
ATOM 921 C CA . ALA A 1 115 ? 4.034 -1.259 3.340 1.00 45.09 115 ALA A CA 1
ATOM 922 C C . ALA A 1 115 ? 3.134 -1.362 4.577 1.00 45.09 115 ALA A C 1
ATOM 924 O O . ALA A 1 115 ? 1.950 -1.670 4.440 1.00 45.09 115 ALA A O 1
ATOM 925 N N . LYS A 1 116 ? 3.681 -1.067 5.765 1.00 53.50 116 LYS A N 1
ATOM 926 C CA . LYS A 1 116 ? 2.865 -0.787 6.952 1.00 53.50 116 LYS A CA 1
ATOM 927 C C . LYS A 1 116 ? 1.704 0.105 6.525 1.00 53.50 116 LYS A C 1
ATOM 929 O O . LYS A 1 116 ? 1.949 1.153 5.924 1.00 53.50 116 LYS A O 1
ATOM 934 N N . SER A 1 117 ? 0.480 -0.344 6.801 1.00 64.19 117 SER A N 1
ATOM 935 C CA . SER A 1 117 ? -0.737 0.392 6.461 1.00 64.19 117 SER A CA 1
ATOM 936 C C . SER A 1 117 ? -0.577 1.864 6.852 1.00 64.19 117 SER A C 1
ATOM 938 O O . SER A 1 117 ? -0.239 2.155 8.005 1.00 64.19 117 SER A O 1
ATOM 940 N N . SER A 1 118 ? -0.791 2.795 5.913 1.00 73.81 118 SER A N 1
ATOM 941 C CA . SER A 1 118 ? -0.651 4.232 6.204 1.00 73.81 118 SER A CA 1
ATOM 942 C C . SER A 1 118 ? -1.655 4.634 7.278 1.00 73.81 118 SER A C 1
ATOM 944 O O . SER A 1 118 ? -1.321 5.400 8.179 1.00 73.81 118 SER A O 1
ATOM 946 N N . PHE A 1 119 ? -2.828 3.996 7.285 1.00 81.75 119 PHE A N 1
ATOM 947 C CA . PHE A 1 119 ? -3.824 4.179 8.332 1.00 81.75 119 PHE A CA 1
ATOM 948 C C . PHE A 1 119 ? -3.313 3.801 9.735 1.00 81.75 119 PHE A C 1
ATOM 950 O O . PHE A 1 119 ? -3.514 4.571 10.678 1.00 81.75 119 PHE A O 1
ATOM 957 N N . LYS A 1 120 ? -2.599 2.672 9.877 1.00 80.81 120 LYS A N 1
ATOM 958 C CA . LYS A 1 120 ? -1.997 2.252 11.159 1.00 80.81 120 LYS A CA 1
ATOM 959 C C . LYS A 1 120 ? -0.844 3.151 11.611 1.00 80.81 120 LYS A C 1
ATOM 961 O O . LYS A 1 120 ? -0.597 3.252 12.808 1.00 80.81 120 LYS A O 1
ATOM 966 N N . LEU A 1 121 ? -0.135 3.785 10.675 1.00 78.44 121 LEU A N 1
ATOM 967 C CA . LEU A 1 121 ? 0.928 4.747 10.984 1.00 78.44 121 LEU A CA 1
ATOM 968 C C . LEU A 1 121 ? 0.369 6.110 11.415 1.00 78.44 121 LEU A C 1
ATOM 970 O O . LEU A 1 121 ? 0.961 6.780 12.256 1.00 78.44 121 LEU A O 1
ATOM 974 N N . GLU A 1 122 ? -0.764 6.518 10.846 1.00 75.56 122 GLU A N 1
ATOM 975 C CA . GLU A 1 122 ? -1.409 7.805 11.128 1.00 75.56 122 GLU A CA 1
ATOM 976 C C . GLU A 1 122 ? -2.220 7.799 12.438 1.00 75.56 122 GLU A C 1
ATOM 978 O O . GLU A 1 122 ? -2.368 8.847 13.070 1.00 75.56 122 GLU A O 1
ATOM 983 N N . HIS A 1 123 ? -2.735 6.639 12.868 1.00 76.75 123 HIS A N 1
ATOM 984 C CA . HIS A 1 123 ? -3.651 6.525 14.010 1.00 76.75 123 HIS A CA 1
ATOM 985 C C . HIS A 1 123 ? -3.159 5.520 15.058 1.00 76.75 123 HIS A C 1
ATOM 987 O O . HIS A 1 123 ? -2.829 4.372 14.745 1.00 76.75 123 HIS A O 1
ATOM 993 N N . THR A 1 124 ? -3.186 5.925 16.334 1.00 83.69 124 THR A N 1
ATOM 994 C CA . THR A 1 124 ? -2.834 5.037 17.454 1.00 83.69 124 THR A CA 1
ATOM 995 C C . THR A 1 124 ? -3.801 3.857 17.551 1.00 83.69 124 THR A C 1
ATOM 997 O O . THR A 1 124 ? -4.954 3.946 17.120 1.00 83.69 124 THR A O 1
ATOM 1000 N N . LEU A 1 125 ? -3.331 2.742 18.118 1.00 79.25 125 LEU A N 1
ATOM 1001 C CA . LEU A 1 125 ? -4.135 1.528 18.268 1.00 79.25 125 LEU A CA 1
ATOM 1002 C C . LEU A 1 125 ? -5.419 1.785 19.064 1.00 79.25 125 LEU A C 1
ATOM 1004 O O . LEU A 1 125 ? -6.486 1.385 18.605 1.00 79.25 125 LEU A O 1
ATOM 1008 N N . GLU A 1 126 ? -5.352 2.527 20.178 1.00 83.62 126 GLU A N 1
ATOM 1009 C CA . GLU A 1 126 ? -6.548 2.773 20.997 1.00 83.62 126 GLU A CA 1
ATOM 1010 C C . GLU A 1 126 ? -7.608 3.571 20.229 1.00 83.62 126 GLU A C 1
ATOM 1012 O O . GLU A 1 126 ? -8.804 3.311 20.350 1.00 83.62 126 GLU A O 1
ATOM 1017 N N . ARG A 1 127 ? -7.180 4.528 19.392 1.00 84.25 127 ARG A N 1
ATOM 1018 C CA . ARG A 1 127 ? -8.098 5.306 18.549 1.00 84.25 127 ARG A CA 1
ATOM 1019 C C . ARG A 1 127 ? -8.768 4.438 17.494 1.00 84.25 127 ARG A C 1
ATOM 1021 O O . ARG A 1 127 ? -9.971 4.581 17.287 1.00 84.25 127 ARG A O 1
ATOM 1028 N N . ARG A 1 128 ? -8.010 3.544 16.852 1.00 88.12 128 ARG A N 1
ATOM 1029 C CA . ARG A 1 128 ? -8.546 2.608 15.854 1.00 88.12 128 ARG A CA 1
ATOM 1030 C C . ARG A 1 128 ? -9.544 1.642 16.495 1.00 88.12 128 ARG A C 1
ATOM 1032 O O . ARG A 1 128 ? -10.665 1.548 16.010 1.00 88.12 128 ARG A O 1
ATOM 1039 N N . GLN A 1 129 ? -9.201 1.049 17.638 1.00 90.00 129 GLN A N 1
ATOM 1040 C CA . GLN A 1 129 ? -10.099 0.173 18.402 1.00 90.00 129 GLN A CA 1
ATOM 1041 C C . GLN A 1 129 ? -11.389 0.874 18.826 1.00 90.00 129 GLN A C 1
ATOM 1043 O O . GLN A 1 129 ? -12.479 0.342 18.624 1.00 90.00 129 GLN A O 1
ATOM 1048 N N . ALA A 1 130 ? -11.290 2.087 19.375 1.00 86.94 130 ALA A N 1
ATOM 1049 C CA . ALA A 1 130 ? -12.466 2.858 19.763 1.00 86.94 130 ALA A CA 1
ATOM 1050 C C . ALA A 1 130 ? -13.364 3.182 18.555 1.00 86.94 130 ALA A C 1
ATOM 1052 O O . ALA A 1 130 ? -14.590 3.103 18.653 1.00 86.94 130 ALA A O 1
ATOM 1053 N N . GLU A 1 131 ? -12.772 3.524 17.404 1.00 90.25 131 GLU A N 1
ATOM 1054 C CA . GLU A 1 131 ? -13.517 3.787 16.171 1.00 90.25 131 GLU A CA 1
ATOM 1055 C C . GLU A 1 131 ? -14.203 2.519 15.641 1.00 90.25 131 GLU A C 1
ATOM 1057 O O . GLU A 1 131 ? -15.406 2.555 15.371 1.00 90.25 131 GLU A O 1
ATOM 1062 N N . ALA A 1 132 ? -13.477 1.402 15.537 1.00 91.19 132 ALA A N 1
ATOM 1063 C CA . ALA A 1 132 ? -14.008 0.129 15.057 1.00 91.19 132 ALA A CA 1
ATOM 1064 C C . ALA A 1 132 ? -15.150 -0.385 15.942 1.00 91.19 132 ALA A C 1
ATOM 1066 O O . ALA A 1 132 ? -16.222 -0.711 15.427 1.00 91.19 132 ALA A O 1
ATOM 1067 N N . SER A 1 133 ? -14.967 -0.378 17.266 1.00 92.12 133 SER A N 1
ATOM 1068 C CA . SER A 1 133 ? -15.997 -0.790 18.227 1.00 92.12 133 SER A CA 1
ATOM 1069 C C . SER A 1 133 ? -17.254 0.066 18.097 1.00 92.12 133 SER A C 1
ATOM 1071 O O . SER A 1 133 ? -18.350 -0.470 17.931 1.00 92.12 133 SER A O 1
ATOM 1073 N N . ARG A 1 134 ? -17.109 1.399 18.032 1.00 93.94 134 ARG A N 1
ATOM 1074 C CA . ARG A 1 134 ? -18.253 2.307 17.846 1.00 93.94 134 ARG A CA 1
ATOM 1075 C C . ARG A 1 134 ? -18.978 2.066 16.521 1.00 93.94 134 ARG A C 1
ATOM 1077 O O . ARG A 1 134 ? -20.197 2.208 16.443 1.00 93.94 134 ARG A O 1
ATOM 1084 N N . ILE A 1 135 ? -18.242 1.745 15.456 1.00 92.75 135 ILE A N 1
ATOM 1085 C CA . ILE A 1 135 ? -18.825 1.414 14.152 1.00 92.75 135 ILE A CA 1
ATOM 1086 C C . ILE A 1 135 ? -19.609 0.103 14.230 1.00 92.75 135 ILE A C 1
ATOM 1088 O O . ILE A 1 135 ? -20.728 0.059 13.723 1.00 92.75 135 ILE A O 1
ATOM 1092 N N . ARG A 1 136 ? -19.049 -0.935 14.860 1.00 92.75 136 ARG A N 1
ATOM 1093 C CA . ARG A 1 136 ? -19.676 -2.257 14.993 1.00 92.75 136 ARG A CA 1
ATOM 1094 C C . ARG A 1 136 ? -20.928 -2.223 15.866 1.00 92.75 136 ARG A C 1
ATOM 1096 O O . ARG A 1 136 ? -21.902 -2.880 15.522 1.00 92.75 136 ARG A O 1
ATOM 1103 N N . GLU A 1 137 ? -20.939 -1.421 16.928 1.00 93.81 137 GLU A N 1
ATOM 1104 C CA . GLU A 1 137 ? -22.141 -1.186 17.741 1.00 93.81 137 GLU A CA 1
ATOM 1105 C C . GLU A 1 137 ? -23.224 -0.437 16.957 1.00 93.81 137 GLU A C 1
ATOM 1107 O O . GLU A 1 137 ? -24.402 -0.781 17.023 1.00 93.81 137 GLU A O 1
ATOM 1112 N N . LYS A 1 138 ? -22.834 0.587 16.187 1.00 96.44 138 LYS A N 1
ATOM 1113 C CA . LYS A 1 138 ? -23.782 1.419 15.436 1.00 96.44 138 LYS A CA 1
ATOM 1114 C C . LYS A 1 138 ? -24.336 0.729 14.185 1.00 96.44 138 LYS A C 1
ATOM 1116 O O . LYS A 1 138 ? -25.461 1.016 13.781 1.00 96.44 138 LYS A O 1
ATOM 1121 N N . TYR A 1 139 ? -23.541 -0.123 13.545 1.00 94.69 139 TYR A N 1
ATOM 1122 C CA . TYR A 1 139 ? -23.873 -0.797 12.292 1.00 94.69 139 TYR A CA 1
ATOM 1123 C C . TYR A 1 139 ? -23.480 -2.286 12.370 1.00 94.69 139 TYR A C 1
ATOM 1125 O O . TYR A 1 139 ? -22.458 -2.673 11.797 1.00 94.69 139 TYR A O 1
ATOM 1133 N N . PRO A 1 140 ? -24.275 -3.129 13.055 1.00 93.44 140 PRO A N 1
ATOM 1134 C CA . PRO A 1 140 ? -23.922 -4.530 13.315 1.00 93.44 140 PRO A CA 1
ATOM 1135 C C . PRO A 1 140 ? -23.777 -5.369 12.035 1.0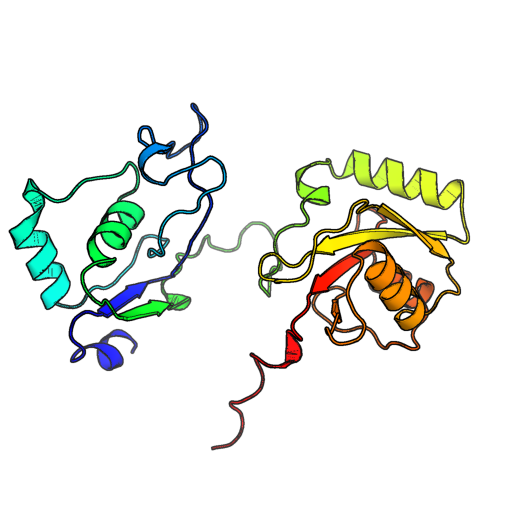0 93.44 140 PRO A C 1
ATOM 1137 O O . PRO A 1 140 ? -22.870 -6.199 11.936 1.00 93.44 140 PRO A O 1
ATOM 1140 N N . ASP A 1 141 ? -24.586 -5.075 11.015 1.00 94.19 141 ASP A N 1
ATOM 1141 C CA . ASP A 1 141 ? -24.576 -5.778 9.722 1.00 94.19 141 ASP A CA 1
ATOM 1142 C C . ASP A 1 141 ? -23.504 -5.256 8.751 1.00 94.19 141 ASP A C 1
ATOM 1144 O O . ASP A 1 141 ? -23.476 -5.619 7.571 1.00 94.19 141 ASP A O 1
ATOM 1148 N N . ARG A 1 142 ? -22.632 -4.350 9.216 1.00 94.75 142 ARG A N 1
ATOM 1149 C CA . ARG A 1 142 ? -21.573 -3.756 8.401 1.00 94.75 142 ARG A CA 1
ATOM 1150 C C . ARG A 1 142 ? -20.194 -4.024 8.970 1.00 94.75 142 ARG A C 1
ATOM 1152 O O . ARG A 1 142 ? -19.965 -4.110 10.178 1.00 94.75 142 ARG A O 1
ATOM 1159 N N . ILE A 1 143 ? -19.257 -4.113 8.044 1.00 96.69 143 ILE A N 1
ATOM 1160 C CA . ILE A 1 143 ? -17.871 -4.444 8.299 1.00 96.69 143 ILE A CA 1
ATOM 1161 C C . ILE A 1 143 ? -17.025 -3.194 8.051 1.00 96.69 143 ILE A C 1
ATOM 1163 O O . ILE A 1 143 ? -17.101 -2.623 6.955 1.00 96.69 143 ILE A O 1
ATOM 1167 N N . PRO A 1 144 ? -16.244 -2.742 9.045 1.00 96.62 144 PRO A N 1
ATOM 1168 C CA . PRO A 1 144 ? -15.294 -1.656 8.865 1.00 96.62 144 PRO A CA 1
ATOM 1169 C C . PRO A 1 144 ? -14.070 -2.156 8.084 1.00 96.62 144 PRO A C 1
ATOM 1171 O O . PRO A 1 144 ? -13.302 -2.991 8.560 1.00 96.62 144 PRO A O 1
ATOM 1174 N N . VAL A 1 145 ? -13.889 -1.638 6.870 1.00 96.31 145 VAL A N 1
ATOM 1175 C CA . VAL A 1 145 ? -12.831 -2.066 5.947 1.00 96.31 145 VAL A CA 1
ATOM 1176 C C . VAL A 1 145 ? -11.932 -0.889 5.580 1.00 96.31 145 VAL A C 1
ATOM 1178 O O . VAL A 1 145 ? -12.421 0.180 5.201 1.00 96.31 145 VAL A O 1
ATOM 1181 N N . ILE A 1 146 ? -10.620 -1.099 5.659 1.00 94.81 146 ILE A N 1
ATOM 1182 C CA . ILE A 1 146 ? -9.582 -0.179 5.194 1.00 94.81 146 ILE A CA 1
ATOM 1183 C C . ILE A 1 146 ? -9.002 -0.724 3.889 1.00 94.81 146 ILE A C 1
ATOM 1185 O O . ILE A 1 146 ? -8.525 -1.852 3.844 1.00 94.81 146 ILE A O 1
ATOM 1189 N N . VAL A 1 147 ? -9.044 0.076 2.826 1.00 94.06 147 VAL A N 1
ATOM 1190 C CA . VAL A 1 147 ? -8.561 -0.278 1.487 1.00 94.06 147 VAL A CA 1
ATOM 1191 C C . VAL A 1 147 ? -7.410 0.641 1.106 1.00 94.06 147 VAL A C 1
ATOM 1193 O O . VAL A 1 147 ? -7.580 1.859 1.017 1.00 94.06 147 VAL A O 1
ATOM 1196 N N . GLU A 1 148 ? -6.244 0.063 0.841 1.00 89.81 148 GLU A N 1
ATOM 1197 C CA . GLU A 1 148 ? -5.033 0.803 0.480 1.00 89.81 148 GLU A CA 1
ATOM 1198 C C . GLU A 1 148 ? -4.409 0.283 -0.813 1.00 89.81 148 GLU A C 1
ATOM 1200 O O . GLU A 1 148 ? -4.551 -0.887 -1.163 1.00 89.81 148 GLU A O 1
ATOM 1205 N N . LYS A 1 149 ? -3.719 1.163 -1.543 1.00 88.44 149 LYS A N 1
ATOM 1206 C CA . LYS A 1 149 ? -3.014 0.779 -2.767 1.00 88.44 149 LYS A CA 1
ATOM 1207 C C . LYS A 1 149 ? -1.677 0.133 -2.424 1.00 88.44 149 LYS A C 1
ATOM 1209 O O . LYS A 1 149 ? -0.940 0.648 -1.582 1.00 88.44 149 LYS A O 1
ATOM 1214 N N . ALA A 1 150 ? -1.315 -0.935 -3.130 1.00 84.25 150 ALA A N 1
ATOM 1215 C CA . ALA A 1 150 ? 0.037 -1.471 -3.077 1.00 84.25 150 ALA A CA 1
ATOM 1216 C C . ALA A 1 150 ? 1.056 -0.420 -3.557 1.00 84.25 150 ALA A C 1
ATOM 1218 O O . ALA A 1 150 ? 0.881 0.215 -4.598 1.00 84.25 150 ALA A O 1
ATOM 1219 N N . ALA A 1 151 ? 2.166 -0.269 -2.828 1.00 72.62 151 ALA A N 1
ATOM 1220 C CA . ALA A 1 151 ? 3.161 0.785 -3.064 1.00 72.62 151 ALA A CA 1
ATOM 1221 C C . ALA A 1 151 ? 3.825 0.757 -4.457 1.00 72.62 151 ALA A C 1
ATOM 1223 O O . ALA A 1 151 ? 4.425 1.749 -4.866 1.00 72.62 151 ALA A O 1
ATOM 1224 N N . ARG A 1 152 ? 3.761 -0.380 -5.160 1.00 70.94 152 ARG A N 1
ATOM 1225 C CA . ARG A 1 152 ? 4.344 -0.576 -6.497 1.00 70.94 152 ARG A CA 1
ATOM 1226 C C . ARG A 1 152 ? 3.308 -0.612 -7.621 1.00 70.94 152 ARG A C 1
ATOM 1228 O O . ARG A 1 152 ? 3.692 -0.815 -8.761 1.00 70.94 152 ARG A O 1
ATOM 1235 N N . SER A 1 153 ? 2.022 -0.423 -7.321 1.00 79.44 153 SER A N 1
ATOM 1236 C CA . SER A 1 153 ? 0.9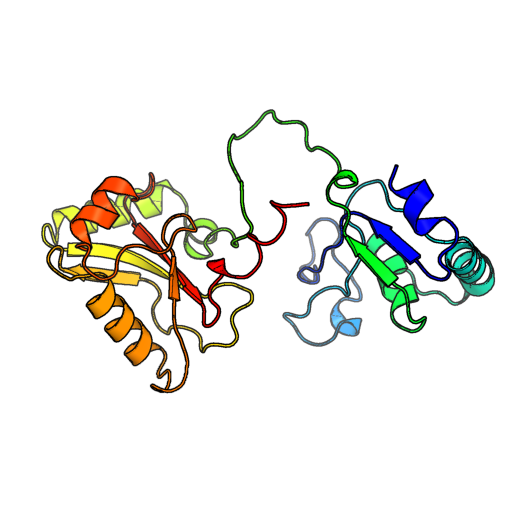89 -0.546 -8.346 1.00 79.44 153 SER A CA 1
ATOM 1237 C C . SER A 1 153 ? 0.817 0.729 -9.177 1.00 79.44 153 SER A C 1
ATOM 1239 O O . SER A 1 153 ? 0.762 1.847 -8.650 1.00 79.44 153 SER A O 1
ATOM 1241 N N . ASP A 1 154 ? 0.675 0.518 -10.483 1.00 80.50 154 ASP A N 1
ATOM 1242 C CA . ASP A 1 154 ? 0.453 1.496 -11.550 1.00 80.50 154 ASP A CA 1
ATOM 1243 C C . ASP A 1 154 ? -1.006 1.976 -11.674 1.00 80.50 154 ASP A C 1
ATOM 1245 O O . ASP A 1 154 ? -1.306 2.873 -12.466 1.00 80.50 154 ASP A O 1
ATOM 1249 N N . ILE A 1 155 ? -1.928 1.406 -10.894 1.00 85.62 155 ILE A N 1
ATOM 1250 C CA . ILE A 1 155 ? -3.339 1.805 -10.910 1.00 85.62 155 ILE A CA 1
ATOM 1251 C C . ILE A 1 155 ? -3.588 3.095 -10.102 1.00 85.62 155 ILE A C 1
ATOM 1253 O O . ILE A 1 155 ? -2.800 3.434 -9.206 1.00 85.62 155 ILE A O 1
ATOM 1257 N N . PRO A 1 156 ? -4.679 3.829 -10.401 1.00 88.44 156 PRO A N 1
ATOM 1258 C CA . PRO A 1 156 ? -5.007 5.076 -9.714 1.00 88.44 156 PRO A CA 1
ATOM 1259 C C . PRO A 1 156 ? -5.256 4.891 -8.217 1.00 88.44 156 PRO A C 1
ATOM 1261 O O . PRO A 1 156 ? -5.710 3.833 -7.782 1.00 88.44 156 PRO A O 1
ATOM 1264 N N . ASP A 1 157 ? -4.998 5.949 -7.447 1.00 83.44 157 ASP A N 1
ATOM 1265 C CA . ASP A 1 157 ? -5.299 5.991 -6.018 1.00 83.44 157 ASP A CA 1
ATOM 1266 C C . ASP A 1 157 ? -6.804 6.084 -5.736 1.00 83.44 157 ASP A C 1
ATOM 1268 O O . ASP A 1 157 ? -7.595 6.611 -6.523 1.00 83.44 157 ASP A O 1
ATOM 1272 N N . ILE A 1 158 ? -7.190 5.582 -4.564 1.00 88.94 158 ILE A N 1
ATOM 1273 C CA . ILE A 1 158 ? -8.571 5.576 -4.089 1.00 88.94 158 ILE A CA 1
ATOM 1274 C C . ILE A 1 158 ? -8.843 6.834 -3.265 1.00 88.94 158 ILE A C 1
ATOM 1276 O O . ILE A 1 158 ? -8.047 7.213 -2.407 1.00 88.94 158 ILE A O 1
ATOM 1280 N N . ASP A 1 159 ? -9.977 7.484 -3.522 1.00 81.25 159 ASP A N 1
ATOM 1281 C CA . ASP A 1 159 ? -10.368 8.748 -2.887 1.00 81.25 159 ASP A CA 1
ATOM 1282 C C . ASP A 1 159 ? -10.637 8.594 -1.385 1.00 81.25 159 ASP A C 1
ATOM 1284 O O . ASP A 1 159 ? -10.290 9.457 -0.577 1.00 81.25 159 ASP A O 1
ATOM 1288 N N . LYS A 1 160 ? -11.266 7.482 -0.999 1.00 86.25 160 LYS A N 1
ATOM 1289 C CA . LYS A 1 160 ? -11.603 7.158 0.385 1.00 86.25 160 LYS A CA 1
ATOM 1290 C C . LYS A 1 160 ? -11.087 5.774 0.714 1.00 86.25 160 LYS A C 1
ATOM 1292 O O . LYS A 1 160 ? -11.482 4.804 0.092 1.00 86.25 160 LYS A O 1
ATOM 1297 N N . LYS A 1 161 ? -10.254 5.680 1.744 1.00 90.06 161 LYS A N 1
ATOM 1298 C CA . LYS A 1 161 ? -9.695 4.400 2.196 1.00 90.06 161 LYS A CA 1
ATOM 1299 C C . LYS A 1 161 ? -10.632 3.628 3.134 1.00 90.06 161 LYS A C 1
ATOM 1301 O O . LYS A 1 161 ? -10.448 2.436 3.309 1.00 90.06 161 LYS A O 1
ATOM 1306 N N . LYS A 1 162 ? -11.627 4.283 3.747 1.00 92.56 162 LYS A N 1
ATOM 1307 C CA . LYS A 1 162 ? -12.517 3.681 4.760 1.00 92.56 162 LYS A CA 1
ATOM 1308 C C . LYS A 1 162 ? -13.887 3.338 4.177 1.00 92.56 162 LYS A C 1
ATOM 1310 O O . LYS A 1 162 ? -14.559 4.220 3.638 1.00 92.56 162 LYS A O 1
ATOM 1315 N N . TYR A 1 163 ? -14.325 2.094 4.351 1.00 94.56 163 TYR A N 1
ATOM 1316 C CA . TYR A 1 163 ? -15.591 1.570 3.842 1.00 94.56 163 TYR A CA 1
ATOM 1317 C C . TYR A 1 163 ? -16.397 0.861 4.934 1.00 94.56 163 TYR A C 1
ATOM 1319 O O . TYR A 1 163 ? -15.840 0.223 5.821 1.00 94.56 163 TYR A O 1
ATOM 1327 N N . LEU A 1 164 ? -17.727 0.963 4.838 1.00 94.88 164 LEU A N 1
ATOM 1328 C CA . LEU A 1 164 ? -18.675 0.167 5.620 1.00 94.88 164 LEU A CA 1
ATOM 1329 C C . LEU A 1 164 ? -19.355 -0.826 4.684 1.00 94.88 164 LEU A C 1
ATOM 1331 O O . LEU A 1 164 ? -20.313 -0.470 3.987 1.00 94.88 164 LEU A O 1
ATOM 1335 N N . VAL A 1 165 ? -18.819 -2.039 4.646 1.00 96.31 165 VAL A N 1
ATOM 1336 C CA . VAL A 1 165 ? -19.197 -3.072 3.679 1.00 96.31 165 VAL A CA 1
ATOM 1337 C C . VAL A 1 165 ? -20.309 -3.947 4.266 1.00 96.31 165 VAL A C 1
ATOM 1339 O O . VAL A 1 165 ? -20.179 -4.347 5.421 1.00 96.31 165 VAL A O 1
ATOM 1342 N N . PRO A 1 166 ? -21.406 -4.224 3.539 1.00 97.25 166 PRO A N 1
ATOM 1343 C CA . PRO A 1 166 ? -22.419 -5.180 3.988 1.00 97.25 166 PRO A CA 1
ATOM 1344 C C . PRO A 1 166 ? -21.810 -6.566 4.235 1.00 97.25 166 PRO A C 1
ATOM 1346 O O . PRO A 1 166 ? -20.965 -7.013 3.458 1.00 97.25 166 PRO A O 1
ATOM 1349 N N . ALA A 1 167 ? -22.223 -7.233 5.312 1.00 94.19 167 ALA A N 1
ATOM 1350 C CA . ALA A 1 167 ? -21.690 -8.539 5.701 1.00 94.19 167 ALA A CA 1
ATOM 1351 C C . ALA A 1 167 ? -21.965 -9.657 4.675 1.00 94.19 167 ALA A C 1
ATOM 1353 O O . ALA A 1 167 ? -21.175 -10.591 4.551 1.00 94.19 167 ALA A O 1
ATOM 1354 N N . ASP A 1 168 ? -23.059 -9.542 3.928 1.00 93.50 168 ASP A N 1
ATOM 1355 C CA . ASP A 1 168 ? -23.527 -10.465 2.891 1.00 93.50 168 ASP A CA 1
ATOM 1356 C C . ASP A 1 168 ? -22.942 -10.182 1.496 1.00 93.50 168 ASP A C 1
ATOM 1358 O O . ASP A 1 168 ? -23.181 -10.940 0.554 1.00 93.50 168 ASP A O 1
ATOM 1362 N N . LEU A 1 169 ? -22.156 -9.111 1.344 1.00 95.69 169 LEU A N 1
ATOM 1363 C CA . LEU A 1 169 ? -21.482 -8.803 0.087 1.00 95.69 169 LEU A CA 1
ATOM 1364 C C . LEU A 1 169 ? -20.372 -9.827 -0.169 1.00 95.69 169 LEU A C 1
ATOM 1366 O O . LEU A 1 169 ? -19.602 -10.149 0.737 1.00 95.69 169 LEU A O 1
ATOM 1370 N N . ASN A 1 170 ? -20.236 -10.297 -1.408 1.00 96.06 170 ASN A N 1
ATOM 1371 C CA . ASN A 1 170 ? -19.101 -11.139 -1.774 1.00 96.06 170 ASN A CA 1
ATOM 1372 C C . ASN A 1 170 ? -17.864 -10.303 -2.150 1.00 96.06 170 ASN A C 1
ATOM 1374 O O . ASN A 1 170 ? -17.950 -9.126 -2.523 1.00 96.06 170 ASN A O 1
ATOM 1378 N N . VAL A 1 171 ? -16.694 -10.933 -2.073 1.00 95.31 171 VAL A N 1
ATOM 1379 C CA . VAL A 1 171 ? -15.412 -10.312 -2.424 1.00 95.31 171 VAL A CA 1
ATOM 1380 C C . VAL A 1 171 ? -15.426 -9.773 -3.858 1.00 95.31 171 VAL A C 1
ATOM 1382 O O . VAL A 1 171 ? -15.014 -8.638 -4.082 1.00 95.31 171 VAL A O 1
ATOM 1385 N N . GLY A 1 172 ? -15.935 -10.527 -4.838 1.00 94.19 172 GLY A N 1
ATOM 1386 C CA . GLY A 1 172 ? -15.945 -10.104 -6.247 1.00 94.19 172 GLY A CA 1
ATOM 1387 C C . GLY A 1 172 ? -16.776 -8.838 -6.513 1.00 94.19 172 GLY A C 1
ATOM 1388 O O . GLY A 1 172 ? -16.371 -7.953 -7.269 1.00 94.19 172 GLY A O 1
ATOM 1389 N N . GLN A 1 173 ? -17.918 -8.701 -5.844 1.00 95.44 173 GLN A N 1
ATOM 1390 C CA . GLN A 1 173 ? -18.762 -7.509 -5.856 1.00 95.44 173 GLN A CA 1
ATOM 1391 C C . GLN A 1 173 ? -18.028 -6.339 -5.205 1.00 95.44 173 GLN A C 1
ATOM 1393 O O . GLN A 1 173 ? -18.072 -5.222 -5.722 1.00 95.44 173 GLN A O 1
ATOM 1398 N N . PHE A 1 174 ? -17.311 -6.581 -4.106 1.00 95.75 174 PHE A N 1
ATOM 1399 C CA . PHE A 1 174 ? -16.493 -5.550 -3.479 1.00 95.75 174 PHE A CA 1
ATOM 1400 C C . PHE A 1 174 ? -15.343 -5.088 -4.389 1.00 95.75 174 PHE A C 1
ATOM 1402 O O . PHE A 1 174 ? -15.144 -3.883 -4.559 1.00 95.75 174 PHE A O 1
ATOM 1409 N N . VAL A 1 175 ? -14.657 -6.013 -5.067 1.00 94.50 175 VAL A N 1
ATOM 1410 C CA . VAL A 1 175 ? -13.639 -5.708 -6.090 1.00 94.50 175 VAL A CA 1
ATOM 1411 C C . VAL A 1 175 ? -14.222 -4.801 -7.179 1.00 94.50 175 VAL A C 1
ATOM 1413 O O . VAL A 1 175 ? -13.597 -3.815 -7.574 1.00 94.50 175 VAL A O 1
ATOM 1416 N N . TYR A 1 176 ? -15.449 -5.072 -7.631 1.00 93.00 176 TYR A N 1
ATOM 1417 C CA . TYR A 1 176 ? -16.143 -4.224 -8.602 1.00 93.00 176 TYR A CA 1
ATOM 1418 C C . TYR A 1 176 ? -16.429 -2.808 -8.069 1.00 93.00 176 TYR A C 1
ATOM 1420 O O . TYR A 1 176 ? -16.276 -1.824 -8.801 1.00 93.00 176 TYR A O 1
ATOM 1428 N N . VAL A 1 177 ? -16.801 -2.674 -6.791 1.00 93.50 177 VAL A N 1
ATOM 1429 C CA . VAL A 1 177 ? -16.983 -1.365 -6.139 1.00 93.50 177 VAL A CA 1
ATOM 1430 C C . VAL A 1 177 ? -15.667 -0.586 -6.109 1.00 93.50 177 VAL A C 1
ATOM 1432 O O . VAL A 1 177 ? -15.657 0.589 -6.485 1.00 93.50 177 VAL A O 1
ATOM 1435 N N . VAL A 1 178 ? -14.561 -1.231 -5.723 1.00 94.00 178 VAL A N 1
ATOM 1436 C CA . VAL A 1 178 ? -13.225 -0.613 -5.720 1.00 94.00 178 VAL A CA 1
ATOM 1437 C C . VAL A 1 178 ? -12.844 -0.168 -7.132 1.00 94.00 178 VAL A C 1
ATOM 1439 O O . VAL A 1 178 ? -12.514 1.001 -7.320 1.00 94.00 178 VAL A O 1
ATOM 1442 N N . ARG A 1 179 ? -13.008 -1.033 -8.145 1.00 93.56 179 ARG A N 1
ATOM 1443 C CA . ARG A 1 179 ? -12.761 -0.714 -9.565 1.00 93.56 179 ARG A CA 1
ATOM 1444 C C . ARG A 1 179 ? -13.503 0.548 -10.013 1.00 93.56 179 ARG A C 1
ATOM 1446 O O . ARG A 1 179 ? -12.905 1.425 -10.636 1.00 93.56 179 ARG A O 1
ATOM 1453 N N . LYS A 1 180 ? -14.793 0.666 -9.676 1.00 92.38 180 LYS A N 1
ATOM 1454 C CA . LYS A 1 180 ? -15.592 1.859 -10.001 1.00 92.38 180 LYS A CA 1
ATOM 1455 C C . LYS A 1 180 ? -15.091 3.119 -9.300 1.00 92.38 180 LYS A C 1
ATOM 1457 O O . LYS A 1 180 ? -15.122 4.187 -9.906 1.00 92.38 180 LYS A O 1
ATOM 1462 N N . ARG A 1 181 ? -14.637 3.014 -8.047 1.00 92.19 181 ARG A N 1
ATOM 1463 C CA . ARG A 1 181 ? -14.126 4.155 -7.266 1.00 92.19 181 ARG A CA 1
ATOM 1464 C C . ARG A 1 181 ? -12.841 4.725 -7.852 1.00 92.19 181 ARG A C 1
ATOM 1466 O O . ARG A 1 181 ? -12.749 5.937 -8.011 1.00 92.19 181 ARG A O 1
ATOM 1473 N N . ILE A 1 182 ? -11.911 3.857 -8.247 1.00 92.94 182 ILE A N 1
ATOM 1474 C CA . ILE A 1 182 ? -10.637 4.262 -8.864 1.00 92.94 182 ILE A CA 1
ATOM 1475 C C . ILE A 1 182 ? -10.758 4.549 -10.372 1.00 92.94 182 ILE A C 1
ATOM 1477 O O . ILE A 1 182 ? -9.761 4.849 -11.021 1.00 92.94 182 ILE A O 1
ATOM 1481 N N . LYS A 1 183 ? -11.973 4.451 -10.941 1.00 91.38 183 LYS A N 1
ATOM 1482 C CA . LYS A 1 183 ? -12.267 4.646 -12.374 1.00 91.38 183 LYS A CA 1
ATOM 1483 C C . LYS A 1 183 ? -11.374 3.794 -13.290 1.00 91.38 183 LYS A C 1
ATOM 1485 O O . LYS A 1 183 ? -10.946 4.250 -14.348 1.00 91.38 183 LYS A O 1
ATOM 1490 N N . LEU A 1 184 ? -11.087 2.559 -12.879 1.00 90.62 184 LEU A N 1
ATOM 1491 C CA . LEU A 1 184 ? -10.226 1.656 -13.638 1.00 90.62 184 LEU A CA 1
ATOM 1492 C C . LEU A 1 184 ? -11.011 1.009 -14.786 1.00 90.62 184 LEU A C 1
ATOM 1494 O O . LEU A 1 184 ? -12.035 0.357 -14.553 1.00 90.62 184 LEU A O 1
ATOM 1498 N N . GLY A 1 185 ? -10.511 1.180 -16.012 1.00 88.12 185 GLY A N 1
ATOM 1499 C CA . GLY A 1 185 ? -11.093 0.602 -17.222 1.00 88.12 185 GLY A CA 1
ATOM 1500 C C . GLY A 1 185 ? -11.162 -0.926 -17.170 1.00 88.12 185 GLY A C 1
ATOM 1501 O O . GLY A 1 185 ? -10.390 -1.573 -16.457 1.00 88.12 185 GLY A O 1
ATOM 1502 N N . ALA A 1 186 ? -12.135 -1.511 -17.872 1.00 87.56 186 ALA A N 1
ATOM 1503 C CA . ALA A 1 186 ? -12.404 -2.953 -17.852 1.00 87.56 186 ALA A CA 1
ATOM 1504 C C . ALA A 1 186 ? -11.234 -3.792 -18.400 1.00 87.56 186 ALA A C 1
ATOM 1506 O O . ALA A 1 186 ? -11.100 -4.958 -18.043 1.00 87.56 186 ALA A O 1
ATOM 1507 N N . GLU A 1 187 ? -10.377 -3.182 -19.217 1.00 86.69 187 GLU A N 1
ATOM 1508 C CA . GLU A 1 187 ? -9.175 -3.767 -19.809 1.00 86.69 187 GLU A CA 1
ATOM 1509 C C . GLU A 1 187 ? -8.038 -3.988 -18.807 1.00 86.69 187 GLU A C 1
ATOM 1511 O O . GLU A 1 187 ? -7.179 -4.838 -19.028 1.00 86.69 187 GLU A O 1
ATOM 1516 N N . LYS A 1 188 ? -8.027 -3.244 -17.695 1.00 85.06 188 LYS A N 1
ATOM 1517 C CA . LYS A 1 188 ? -6.999 -3.376 -16.661 1.00 85.06 188 LYS A CA 1
ATOM 1518 C C . LYS A 1 188 ? -7.435 -4.352 -15.575 1.00 85.06 188 LYS A C 1
ATOM 1520 O O . LYS A 1 188 ? -8.585 -4.333 -15.116 1.00 85.06 188 LYS A O 1
ATOM 1525 N N . ALA A 1 189 ? -6.505 -5.194 -15.138 1.00 86.75 189 ALA A N 1
ATOM 1526 C CA . ALA A 1 189 ? -6.719 -6.102 -14.021 1.00 86.75 189 ALA A CA 1
ATOM 1527 C C . ALA A 1 189 ? -6.667 -5.353 -12.679 1.00 86.75 189 ALA A C 1
ATOM 1529 O O . ALA A 1 189 ? -6.027 -4.311 -12.550 1.00 86.75 189 ALA A O 1
ATOM 1530 N N . ILE A 1 190 ? -7.383 -5.878 -11.686 1.00 90.50 190 ILE A N 1
ATOM 1531 C CA . ILE A 1 190 ? -7.304 -5.431 -10.296 1.00 90.50 190 ILE A CA 1
ATOM 1532 C C . ILE A 1 190 ? -7.419 -6.651 -9.396 1.00 90.50 190 ILE A C 1
ATOM 1534 O O . ILE A 1 190 ? -8.299 -7.494 -9.582 1.00 90.50 190 ILE A O 1
ATOM 1538 N N . PHE A 1 191 ? -6.541 -6.708 -8.412 1.00 90.50 191 PHE A N 1
ATOM 1539 C CA . PHE A 1 191 ? -6.432 -7.776 -7.439 1.00 90.50 191 PHE A CA 1
ATOM 1540 C C . PHE A 1 191 ? -6.520 -7.176 -6.047 1.00 90.50 191 PHE A C 1
ATOM 1542 O O . PHE A 1 191 ? -5.956 -6.110 -5.803 1.00 90.50 191 PHE A O 1
ATOM 1549 N N . ILE A 1 192 ? -7.247 -7.841 -5.152 1.00 90.81 192 ILE A N 1
ATOM 1550 C CA . ILE A 1 192 ? -7.366 -7.462 -3.744 1.00 90.81 192 ILE A CA 1
ATOM 1551 C C . ILE A 1 192 ? -6.744 -8.568 -2.906 1.00 90.81 192 ILE A C 1
ATOM 1553 O O . ILE A 1 192 ? -7.018 -9.739 -3.132 1.00 90.81 192 ILE A O 1
ATOM 1557 N N . PHE A 1 193 ? -5.938 -8.179 -1.930 1.00 88.25 193 PHE A N 1
ATOM 1558 C CA . PHE A 1 193 ? -5.222 -9.063 -1.030 1.00 88.25 193 PHE A CA 1
ATOM 1559 C C . PHE A 1 193 ? -5.675 -8.818 0.404 1.00 88.25 193 PHE A C 1
ATOM 1561 O O . PHE A 1 193 ? -5.835 -7.668 0.824 1.00 88.25 193 PHE A O 1
ATOM 1568 N N . VAL A 1 194 ? -5.826 -9.907 1.152 1.00 87.50 194 VAL A N 1
ATOM 1569 C CA . VAL A 1 194 ? -6.056 -9.917 2.601 1.00 87.50 194 VAL A CA 1
ATOM 1570 C C . VAL A 1 194 ? -4.929 -10.722 3.211 1.00 87.50 194 VAL A C 1
ATOM 1572 O O . VAL A 1 194 ? -4.711 -11.855 2.789 1.00 87.50 194 VAL A O 1
ATOM 1575 N N . ASN A 1 195 ? -4.167 -10.143 4.140 1.00 78.88 195 ASN A N 1
ATOM 1576 C CA . ASN A 1 195 ? -2.998 -10.817 4.720 1.00 78.88 195 ASN A CA 1
ATOM 1577 C C . ASN A 1 195 ? -2.071 -11.429 3.645 1.00 78.88 195 ASN A C 1
ATOM 1579 O O . ASN A 1 195 ? -1.612 -12.561 3.763 1.00 78.88 195 ASN A O 1
ATOM 1583 N N . ASN A 1 196 ? -1.835 -10.683 2.559 1.00 73.00 196 ASN A N 1
ATOM 1584 C CA . ASN A 1 196 ? -1.043 -11.086 1.384 1.00 73.00 196 ASN A CA 1
ATOM 1585 C C . ASN A 1 196 ? -1.618 -12.230 0.528 1.00 73.00 196 ASN A C 1
ATOM 1587 O O . ASN A 1 196 ? -0.966 -12.656 -0.421 1.00 73.00 196 ASN A O 1
ATOM 1591 N N . THR A 1 197 ? -2.832 -12.697 0.808 1.00 78.12 197 THR A N 1
ATOM 1592 C CA . THR A 1 197 ? -3.478 -13.793 0.075 1.00 78.12 197 THR A CA 1
ATOM 1593 C C . THR A 1 197 ? -4.626 -13.262 -0.774 1.00 78.12 197 THR A C 1
ATOM 1595 O O . THR A 1 197 ? -5.318 -12.328 -0.368 1.00 78.12 197 THR A O 1
ATOM 1598 N N . LEU A 1 198 ? -4.833 -13.845 -1.958 1.00 84.12 198 LEU A N 1
ATOM 1599 C CA . LEU A 1 198 ? -6.018 -13.579 -2.772 1.00 84.12 198 LEU A CA 1
ATOM 1600 C C . LEU A 1 198 ? -7.218 -14.307 -2.146 1.00 84.12 198 LEU A C 1
ATOM 1602 O O . LEU A 1 198 ? -7.241 -15.539 -2.157 1.00 84.12 198 LEU A O 1
ATOM 1606 N N . PRO A 1 199 ? -8.215 -13.591 -1.599 1.00 90.81 199 PRO A N 1
ATOM 1607 C CA . PRO A 1 199 ? -9.419 -14.232 -1.100 1.00 90.81 199 PRO A CA 1
ATOM 1608 C C . PRO A 1 199 ? -10.245 -14.811 -2.267 1.00 90.81 199 PRO A C 1
ATOM 1610 O O . PRO A 1 199 ? -10.249 -14.242 -3.365 1.00 90.81 199 PRO A O 1
ATOM 1613 N N . PRO A 1 200 ? -11.002 -15.902 -2.058 1.00 91.06 200 PRO A N 1
ATOM 1614 C CA . PRO A 1 200 ? -11.915 -16.415 -3.074 1.00 91.06 200 PRO A CA 1
ATOM 1615 C C . PRO A 1 200 ? -12.982 -15.374 -3.437 1.00 91.06 200 PRO A C 1
ATOM 1617 O O . PRO A 1 200 ? -13.655 -14.840 -2.559 1.00 91.06 200 PRO A O 1
ATOM 1620 N N . ASN A 1 201 ? -13.215 -15.129 -4.731 1.00 90.88 201 ASN A N 1
ATOM 1621 C CA . ASN A 1 201 ? -14.198 -14.130 -5.187 1.00 90.88 201 ASN A CA 1
ATOM 1622 C C . ASN A 1 201 ? -15.631 -14.392 -4.686 1.00 90.88 201 ASN A C 1
ATOM 1624 O O . ASN A 1 201 ? -16.410 -13.452 -4.533 1.00 90.88 201 ASN A O 1
ATOM 1628 N N . ALA A 1 202 ? -15.975 -15.662 -4.457 1.00 92.56 202 ALA A N 1
ATOM 1629 C CA . ALA A 1 202 ? -17.280 -16.082 -3.955 1.00 92.56 202 ALA A CA 1
ATOM 1630 C C . ALA A 1 202 ? -17.399 -16.014 -2.421 1.00 92.56 202 ALA A C 1
ATOM 1632 O O . ALA A 1 202 ? -18.504 -16.164 -1.906 1.00 92.56 202 ALA A O 1
ATOM 1633 N N . ALA A 1 203 ? -16.296 -15.799 -1.693 1.00 94.88 203 ALA A N 1
ATOM 1634 C CA . ALA A 1 203 ? -16.330 -15.687 -0.240 1.00 94.88 203 ALA A CA 1
ATOM 1635 C C . ALA A 1 203 ? -17.104 -14.434 0.190 1.00 94.88 203 ALA A C 1
ATOM 1637 O O . ALA A 1 203 ? -17.064 -13.396 -0.480 1.00 94.88 203 ALA A O 1
ATOM 1638 N N . LEU A 1 204 ? -17.800 -14.539 1.321 1.00 96.81 204 LEU A N 1
ATOM 1639 C CA . LEU A 1 204 ? -18.500 -13.418 1.937 1.00 96.81 204 LEU A CA 1
ATOM 1640 C C . LEU A 1 204 ? -17.514 -12.525 2.684 1.00 96.81 204 LEU A C 1
ATOM 1642 O O . LEU A 1 204 ? -16.577 -13.004 3.323 1.00 96.81 204 LEU A O 1
ATOM 1646 N N . MET A 1 205 ? -17.763 -11.219 2.657 1.00 96.56 205 MET A N 1
ATOM 1647 C CA . MET A 1 205 ? -16.961 -10.247 3.394 1.00 96.56 205 MET A CA 1
ATOM 1648 C C . MET A 1 205 ? -16.990 -10.503 4.907 1.00 96.56 205 MET A C 1
ATOM 1650 O O . MET A 1 205 ? -15.988 -10.244 5.569 1.00 96.56 205 MET A O 1
ATOM 1654 N N . SER A 1 206 ? -18.089 -11.046 5.447 1.00 96.31 206 SER A N 1
ATOM 1655 C CA . SER A 1 206 ? -18.190 -11.495 6.845 1.00 96.31 206 SER A CA 1
ATOM 1656 C C . SER A 1 206 ? -17.194 -12.593 7.187 1.00 96.31 206 SER A C 1
ATOM 1658 O O . SER A 1 206 ? -16.442 -12.444 8.143 1.00 96.31 206 SER A O 1
ATOM 1660 N N . THR A 1 207 ? -17.121 -13.640 6.366 1.00 95.06 207 THR A N 1
ATOM 1661 C CA . THR A 1 207 ? -16.164 -14.738 6.543 1.00 95.06 207 THR A CA 1
ATOM 1662 C C . THR A 1 207 ? -14.730 -14.222 6.503 1.00 95.06 207 THR A C 1
ATOM 1664 O O . THR A 1 207 ? -13.949 -14.497 7.409 1.00 95.06 207 THR A O 1
ATOM 1667 N N . ILE A 1 208 ? -14.404 -13.388 5.507 1.00 95.69 208 ILE A N 1
ATOM 1668 C CA . ILE A 1 208 ? -13.071 -12.781 5.402 1.00 95.69 208 ILE A CA 1
ATOM 1669 C C . ILE A 1 208 ? -12.749 -11.943 6.645 1.00 95.69 208 ILE A C 1
ATOM 1671 O O . ILE A 1 208 ? -11.631 -12.009 7.148 1.00 95.69 208 ILE A O 1
ATOM 1675 N N . TYR A 1 209 ? -13.711 -11.173 7.154 1.00 95.94 209 TYR A N 1
ATOM 1676 C CA . TYR A 1 209 ? -13.536 -10.363 8.357 1.00 95.94 209 TYR A CA 1
ATOM 1677 C C . TYR A 1 209 ? -13.305 -11.207 9.611 1.00 95.94 209 TYR A C 1
ATOM 1679 O O . TYR A 1 209 ? -12.388 -10.915 10.373 1.00 95.94 209 TYR A O 1
ATOM 1687 N N . ASP A 1 210 ? -14.099 -12.249 9.839 1.00 93.50 210 ASP A N 1
ATOM 1688 C CA . ASP A 1 210 ? -13.975 -13.064 11.048 1.00 93.50 210 ASP A CA 1
ATOM 1689 C C . ASP A 1 210 ? -12.634 -13.805 11.113 1.00 93.50 210 ASP A C 1
ATOM 1691 O O . ASP A 1 210 ? -12.052 -13.923 12.192 1.00 93.50 210 ASP A O 1
ATOM 1695 N N . GLU A 1 211 ? -12.112 -14.222 9.959 1.00 92.19 211 GLU A N 1
ATOM 1696 C CA . GLU A 1 211 ? -10.829 -14.919 9.839 1.00 92.19 211 GLU A CA 1
ATOM 1697 C C . GLU A 1 211 ? -9.613 -13.978 9.825 1.00 92.19 211 GLU A C 1
ATOM 1699 O O . GLU A 1 211 ? -8.527 -14.384 10.234 1.00 92.19 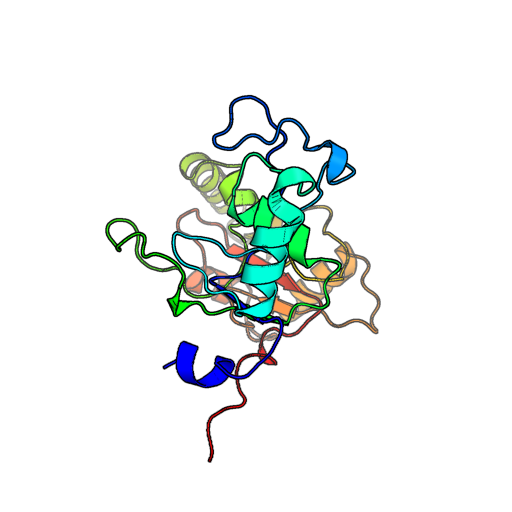211 GLU A O 1
ATOM 1704 N N . ASN A 1 212 ? -9.763 -12.737 9.340 1.00 91.94 212 ASN A N 1
ATOM 1705 C CA . ASN A 1 212 ? -8.622 -11.876 8.994 1.00 91.94 212 ASN A CA 1
ATOM 1706 C C . ASN A 1 212 ? -8.684 -10.442 9.541 1.00 91.94 212 ASN A C 1
ATOM 1708 O O . ASN A 1 212 ? -7.837 -9.625 9.171 1.00 91.94 212 ASN A O 1
ATOM 1712 N N . LYS A 1 213 ? -9.663 -10.086 10.382 1.00 93.06 213 LYS A N 1
ATOM 1713 C CA . LYS A 1 213 ? -9.666 -8.772 11.045 1.00 93.06 213 LYS A CA 1
ATOM 1714 C C . LYS A 1 213 ? -8.413 -8.595 11.895 1.00 93.06 213 LYS A C 1
ATOM 1716 O O . LYS A 1 213 ? -7.893 -9.535 12.492 1.00 93.06 213 LYS A O 1
ATOM 1721 N N . ASP A 1 214 ? -7.970 -7.356 11.979 1.00 92.38 214 ASP A N 1
ATOM 1722 C CA . ASP A 1 214 ? -6.839 -6.981 12.805 1.00 92.38 214 ASP A CA 1
ATOM 1723 C C . ASP A 1 214 ? -7.246 -6.840 14.281 1.00 92.38 214 ASP A C 1
ATOM 1725 O O . ASP A 1 214 ? -8.430 -6.746 14.620 1.00 92.38 214 ASP A O 1
ATOM 1729 N N . GLU A 1 215 ? -6.255 -6.769 15.173 1.00 91.00 215 GLU A N 1
ATOM 1730 C CA . GLU A 1 215 ? -6.453 -6.528 16.613 1.00 91.00 215 GLU A CA 1
ATOM 1731 C C . GLU A 1 215 ? -7.177 -5.208 16.925 1.00 91.00 215 GLU A C 1
ATOM 1733 O O . GLU A 1 215 ? -7.687 -5.000 18.029 1.00 91.00 215 GLU A O 1
ATOM 1738 N N . ASP A 1 216 ? -7.225 -4.301 15.952 1.00 89.81 216 ASP A N 1
ATOM 1739 C CA . ASP A 1 216 ? -7.913 -3.029 16.067 1.00 89.81 216 ASP A CA 1
ATOM 1740 C C . ASP A 1 216 ? -9.398 -3.063 15.680 1.00 89.81 216 ASP A C 1
ATOM 1742 O O . ASP A 1 216 ? -10.085 -2.059 15.853 1.00 89.81 216 ASP A O 1
ATOM 1746 N N . GLY A 1 217 ? -9.896 -4.192 15.167 1.00 92.12 217 GLY A N 1
ATOM 1747 C CA . GLY A 1 217 ? -11.283 -4.364 14.735 1.00 92.12 217 GLY A CA 1
ATOM 1748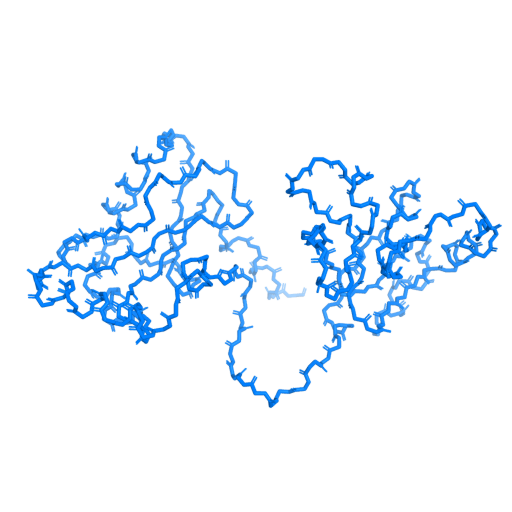 C C . GLY A 1 217 ? -11.593 -3.903 13.306 1.00 92.12 217 GLY A C 1
ATOM 1749 O O . GLY A 1 217 ? -12.760 -3.925 12.920 1.00 92.12 217 GLY A O 1
ATOM 1750 N N . PHE A 1 218 ? -10.602 -3.504 12.508 1.00 95.25 218 PHE A N 1
ATOM 1751 C CA . PHE A 1 218 ? -10.742 -3.264 11.070 1.00 95.25 218 PHE A CA 1
ATOM 1752 C C . PHE A 1 218 ? -10.268 -4.469 10.249 1.00 95.25 218 PHE A C 1
ATOM 1754 O O . PHE A 1 218 ? -9.368 -5.210 10.639 1.00 95.25 218 PHE A O 1
ATOM 1761 N N . LEU A 1 219 ? -10.835 -4.629 9.052 1.00 95.19 219 LEU A N 1
ATOM 1762 C CA . LEU A 1 219 ? -10.274 -5.498 8.016 1.00 95.19 219 LEU A CA 1
ATOM 1763 C C . LEU A 1 219 ? -9.440 -4.673 7.041 1.00 95.19 219 LEU A C 1
ATOM 1765 O O . LEU A 1 219 ? -9.939 -3.720 6.441 1.00 95.19 219 LEU A O 1
ATOM 1769 N N . TYR A 1 220 ? -8.180 -5.061 6.867 1.00 92.38 220 TYR A N 1
ATOM 1770 C CA . TYR A 1 220 ? -7.242 -4.396 5.970 1.00 92.38 220 TYR A CA 1
ATOM 1771 C C . TYR A 1 220 ? -7.153 -5.140 4.645 1.00 92.38 220 TYR A C 1
ATOM 1773 O O . TYR A 1 220 ? -6.850 -6.330 4.596 1.00 92.38 220 TYR A O 1
ATOM 1781 N N . LEU A 1 221 ? -7.396 -4.407 3.566 1.00 93.25 221 LEU A N 1
ATOM 1782 C CA . LEU A 1 221 ? -7.321 -4.887 2.200 1.00 93.25 221 LEU A CA 1
ATOM 1783 C C . LEU A 1 221 ? -6.300 -4.058 1.438 1.00 93.25 221 LEU A C 1
ATOM 1785 O O . LEU A 1 221 ? -6.276 -2.827 1.533 1.00 93.25 221 LEU A O 1
ATOM 1789 N N . THR A 1 222 ? -5.492 -4.720 0.623 1.00 90.81 222 THR A N 1
ATOM 1790 C CA . THR A 1 222 ? -4.586 -4.035 -0.298 1.00 90.81 222 THR A CA 1
ATOM 1791 C C . THR A 1 222 ? -4.956 -4.359 -1.730 1.00 90.81 222 THR A C 1
ATOM 1793 O O . THR A 1 222 ? -5.194 -5.520 -2.041 1.00 90.81 222 THR A O 1
ATOM 1796 N N . TYR A 1 223 ? -5.010 -3.359 -2.609 1.00 90.94 223 TYR A N 1
ATOM 1797 C CA . TYR A 1 223 ? -5.311 -3.570 -4.023 1.00 90.94 223 TYR A CA 1
ATOM 1798 C C . TYR A 1 223 ? -4.118 -3.239 -4.933 1.00 90.94 223 TYR A C 1
ATOM 1800 O O . TYR A 1 223 ? -3.325 -2.339 -4.644 1.00 90.94 223 TYR A O 1
ATOM 1808 N N . SER A 1 224 ? -3.982 -3.992 -6.025 1.00 87.62 224 SER A N 1
ATOM 1809 C CA . SER A 1 224 ? -2.899 -3.883 -7.011 1.00 87.62 224 SER A CA 1
ATOM 1810 C C . SER A 1 224 ? -3.402 -4.214 -8.417 1.00 87.62 224 SER A C 1
ATOM 1812 O O . SER A 1 224 ? -4.325 -5.009 -8.575 1.00 87.62 224 SER A O 1
ATOM 1814 N N . GLY A 1 225 ? -2.794 -3.614 -9.438 1.00 85.50 225 GLY A N 1
ATOM 1815 C CA . GLY A 1 225 ? -3.005 -3.948 -10.851 1.00 85.50 225 GLY A CA 1
ATOM 1816 C C . GLY A 1 225 ? -2.269 -5.215 -11.283 1.00 85.50 225 GLY A C 1
ATOM 1817 O O . GLY A 1 225 ? -2.646 -5.850 -12.263 1.00 85.50 225 GLY A O 1
ATOM 1818 N N . GLU A 1 226 ? -1.258 -5.616 -10.512 1.00 77.88 226 GLU A N 1
ATOM 1819 C CA . GLU A 1 226 ? -0.454 -6.807 -10.760 1.00 77.88 226 GLU A CA 1
ATOM 1820 C C . GLU A 1 226 ? -0.813 -7.924 -9.782 1.00 77.88 226 GLU A C 1
ATOM 1822 O O . GLU A 1 226 ? -0.969 -7.700 -8.574 1.00 77.88 226 GLU A O 1
ATOM 1827 N N . ASN A 1 227 ? -0.907 -9.140 -10.316 1.00 62.28 227 ASN A N 1
ATOM 1828 C CA . ASN A 1 227 ? -1.046 -10.349 -9.523 1.00 62.28 227 ASN A CA 1
ATOM 1829 C C . ASN A 1 227 ? 0.294 -10.650 -8.843 1.00 62.28 227 ASN A C 1
ATOM 1831 O O . ASN A 1 227 ? 1.259 -11.033 -9.498 1.00 62.28 227 ASN A O 1
ATOM 1835 N N . VAL A 1 228 ? 0.353 -10.524 -7.517 1.00 55.47 228 VAL A N 1
ATOM 1836 C CA . VAL A 1 228 ? 1.561 -10.856 -6.735 1.00 55.47 228 VAL A CA 1
ATOM 1837 C C . VAL A 1 228 ? 1.854 -12.370 -6.756 1.00 55.47 228 VAL A C 1
ATOM 1839 O O . VAL A 1 228 ? 2.976 -12.787 -6.490 1.00 55.47 228 VAL A O 1
ATOM 1842 N N . PHE A 1 229 ? 0.886 -13.189 -7.183 1.00 46.78 229 PHE A N 1
ATOM 1843 C CA . PHE A 1 229 ? 1.008 -14.644 -7.339 1.00 46.78 229 PHE A CA 1
ATOM 1844 C C . PHE A 1 229 ? 1.904 -15.116 -8.505 1.00 46.78 229 PHE A C 1
ATOM 1846 O O . PHE A 1 229 ? 2.076 -16.314 -8.671 1.00 46.78 229 PHE A O 1
ATOM 1853 N N . GLY A 1 230 ? 2.491 -14.217 -9.306 1.00 36.50 230 GLY A N 1
ATOM 1854 C CA . GLY A 1 230 ? 3.320 -14.588 -10.466 1.00 36.50 230 GLY A CA 1
ATOM 1855 C C . GLY A 1 230 ? 4.836 -14.423 -10.312 1.00 36.50 230 GLY A C 1
ATOM 1856 O O . GLY A 1 230 ? 5.553 -14.675 -11.271 1.00 36.50 230 GLY A O 1
ATOM 1857 N N . SER A 1 231 ? 5.351 -13.960 -9.164 1.00 34.38 231 SER A N 1
ATOM 1858 C CA . SER A 1 231 ? 6.799 -13.702 -8.995 1.00 34.38 231 SER A CA 1
ATOM 1859 C C . SER A 1 231 ? 7.500 -14.552 -7.930 1.00 34.38 231 SER A C 1
ATOM 1861 O O . SER A 1 231 ? 8.667 -14.297 -7.633 1.00 34.38 231 SER A O 1
ATOM 1863 N N . PHE A 1 232 ? 6.830 -15.571 -7.376 1.00 34.69 232 PHE A N 1
ATOM 1864 C CA . PHE A 1 232 ? 7.398 -16.410 -6.308 1.00 34.69 232 PHE A CA 1
ATOM 1865 C C . PHE A 1 232 ? 7.267 -17.933 -6.486 1.00 34.69 232 PHE A C 1
ATOM 1867 O O . PHE A 1 232 ? 7.775 -18.657 -5.637 1.00 34.69 232 PHE A O 1
ATOM 1874 N N . GLU A 1 233 ? 6.701 -18.441 -7.583 1.00 35.88 233 GLU A N 1
ATOM 1875 C CA . GLU A 1 233 ? 6.629 -19.889 -7.852 1.00 35.88 233 GLU A CA 1
ATOM 1876 C C . GLU A 1 233 ? 7.151 -20.227 -9.252 1.00 35.88 233 GLU A C 1
ATOM 1878 O O . GLU A 1 233 ? 6.393 -20.494 -10.174 1.00 35.88 233 GLU A O 1
ATOM 1883 N N . GLU A 1 234 ? 8.474 -20.219 -9.414 1.00 34.81 234 GLU A N 1
ATOM 1884 C CA . GLU A 1 234 ? 9.137 -21.007 -10.460 1.00 34.81 234 GLU A CA 1
ATOM 1885 C C . GLU A 1 234 ? 10.579 -21.302 -10.021 1.00 34.81 234 GLU A C 1
ATOM 1887 O O . GLU A 1 234 ? 11.529 -20.673 -10.474 1.00 34.81 234 GLU A O 1
ATOM 1892 N N . GLN A 1 235 ? 10.734 -22.194 -9.033 1.00 34.91 235 GLN A N 1
ATOM 1893 C CA . GLN A 1 235 ? 11.969 -22.958 -8.789 1.00 34.91 235 GLN A CA 1
ATOM 1894 C C . GLN A 1 235 ? 11.732 -24.102 -7.783 1.00 34.91 235 GLN A C 1
ATOM 1896 O O . GLN A 1 235 ? 12.406 -24.228 -6.766 1.00 34.91 235 GLN A O 1
ATOM 1901 N N . GLU A 1 236 ? 10.780 -24.978 -8.095 1.00 40.38 236 GLU A N 1
ATOM 1902 C CA . GLU A 1 236 ? 10.917 -26.399 -7.773 1.00 40.38 236 GLU A CA 1
ATOM 1903 C C . GLU A 1 236 ? 10.795 -27.170 -9.090 1.00 40.38 236 GLU A C 1
ATOM 1905 O O . GLU A 1 236 ? 9.981 -26.809 -9.937 1.00 40.38 236 GLU A O 1
ATOM 1910 N N . TRP A 1 237 ? 11.631 -28.203 -9.229 1.00 37.41 237 TRP A N 1
ATOM 1911 C CA . TRP A 1 237 ? 11.885 -29.072 -10.391 1.00 37.41 237 TRP A CA 1
ATOM 1912 C C . TRP A 1 237 ? 13.099 -28.720 -11.281 1.00 37.41 237 TRP A C 1
ATOM 1914 O O . TRP A 1 237 ? 13.002 -27.975 -12.253 1.00 37.41 237 TRP A O 1
ATOM 1924 N N . LEU A 1 238 ? 14.186 -29.439 -10.939 1.00 32.44 238 LEU A N 1
ATOM 1925 C CA . LEU A 1 238 ? 15.478 -29.714 -11.604 1.00 32.44 238 LEU A CA 1
ATOM 1926 C C . LEU A 1 238 ? 16.616 -28.692 -11.436 1.00 32.44 238 LEU A C 1
ATOM 1928 O O . LEU A 1 238 ? 16.671 -27.679 -12.163 1.00 32.44 238 LEU A O 1
#

Secondary structure (DSSP, 8-state):
-HHHHHTT-TTEEEEEEE--B---STTSTT--TTGGGG-STT-BPPSEEEEEEEEE-HHHHHHHHHHTTTS---SSHHHHHHHHHTTTT-EEEE-GGGS----S-S-----S-----HHHHHS-HHHHHHHHHHHHHH-TTEEEEEEEE-TT--SPPPS--EEEEETT-BHHHHHHHHHHHTT--TTS--EEEBTTB---TTSBHHHHHHHH--TTSPEEEEEESS-GGGSS------

InterPro domains:
  IPR002659 Glycosyl transferase, family 31 [PF01762] (6-94)
  IPR004241 Autophagy protein Atg8 ubiquitin-like [PF02991] (127-230)
  IPR004241 Autophagy protein Atg8 ubiquitin-like [PTHR10969] (116-230)
  IPR029071 Ubiquitin-like domain superfamily [SSF54236] (116-230)

Radius of gyration: 22.46 Å; chains: 1; bounding box: 65×49×41 Å

pLDDT: mean 80.64, std 17.4, range [29.38, 97.25]

Sequence (238 aa):
MILSRHRLKPRVYIGCMKSGPVLARKGVKYHEPEFWKFGEIGNKYFRHATGQLYAISKDLATYISINQDVLHKYANEDVSLGSWFIGLDVEQVDDRRLCCGTTPEINRSENSAMAKSSFKLEHTLERRQAEASRIREKYPDRIPVIVEKAARSDIPDIDKKKYLVPADLNVGQFVYVVRKRIKLGAEKAIFIFVNNTLPPNAALMSTIYDENKDEDGFLYLTYSGENVFGSFEEQEWL

Organism: Malus baccata (NCBI:txid106549)